Protein AF-A0A5E8HH65-F1 (afdb_monomer)

Foldseek 3Di:
DPPPVVVVVVVVVVVVVVVVVVVVVCVVVPPPPCVVVVVVVVVVVVVVPPPPAFEEEEEFEEADQDFQADWAQDRRVCRLPCLCVLDDGGYIYQTAGNQAQQLDDDPRHNLPSVVVNQVVAFADSYHYEYEYAERSLLNLLSNQQPVPAACVVVRGRYAAYEYQQYLLQAWLVLVCCCDPNNDVDGGNSSVCRRNVNSLPVGQSLRRSPHAYAAAFAQQADPPLVVRAAAGHLPTHAQCRSLQWNDGHHDQFRQQWDDDPNDIIGHHHRGHHHPVDDRRGHNHHSSRSSSVSVD

Structure (mmCIF, N/CA/C/O backbone):
data_AF-A0A5E8HH65-F1
#
_entry.id   AF-A0A5E8HH65-F1
#
loop_
_atom_site.group_PDB
_atom_site.id
_atom_site.type_symbol
_atom_site.label_atom_id
_atom_site.label_alt_id
_atom_site.label_comp_id
_atom_site.label_asym_id
_atom_site.label_entity_id
_atom_site.label_seq_id
_atom_site.pdbx_PDB_ins_code
_atom_site.Cartn_x
_atom_site.Cartn_y
_atom_site.Cartn_z
_atom_site.occupancy
_atom_site.B_iso_or_equiv
_atom_site.auth_seq_id
_atom_site.auth_comp_id
_atom_site.auth_asym_id
_atom_site.auth_atom_id
_atom_site.pdbx_PDB_model_num
ATOM 1 N N . MET A 1 1 ? -22.966 -19.893 8.112 1.00 40.50 1 MET A N 1
ATOM 2 C CA . MET A 1 1 ? -22.641 -19.515 9.507 1.00 40.50 1 MET A CA 1
ATOM 3 C C . MET A 1 1 ? -23.945 -19.298 10.272 1.00 40.50 1 MET A C 1
ATOM 5 O O . MET A 1 1 ? -24.418 -18.178 10.345 1.00 40.50 1 MET A O 1
ATOM 9 N N . ALA A 1 2 ? -24.567 -20.372 10.767 1.00 33.78 2 ALA A N 1
ATOM 10 C CA . ALA A 1 2 ? -25.865 -20.320 11.463 1.00 33.78 2 ALA A CA 1
ATOM 11 C C . ALA A 1 2 ? -25.765 -20.667 12.966 1.00 33.78 2 ALA A C 1
ATOM 13 O O . ALA A 1 2 ? -26.765 -20.657 13.668 1.00 33.78 2 ALA A O 1
ATOM 14 N N . GLY A 1 3 ? -24.558 -20.949 13.476 1.00 29.50 3 GLY A N 1
ATOM 15 C CA . GLY A 1 3 ? -24.348 -21.407 14.857 1.00 29.50 3 GLY A CA 1
ATOM 16 C C . GLY A 1 3 ? -24.092 -20.309 15.895 1.00 29.50 3 GLY A C 1
ATOM 17 O O . GLY A 1 3 ? -24.146 -20.591 17.085 1.00 29.50 3 GLY A O 1
ATOM 18 N N . LEU A 1 4 ? -23.827 -19.062 15.482 1.00 32.75 4 LEU A N 1
ATOM 19 C CA . LEU A 1 4 ? -23.479 -17.980 16.419 1.00 32.75 4 LEU A CA 1
ATOM 20 C C . LEU A 1 4 ? -24.694 -17.168 16.903 1.00 32.75 4 LEU A C 1
ATOM 22 O O . LEU A 1 4 ? -24.621 -16.526 17.944 1.00 32.75 4 LEU A O 1
ATOM 26 N N . PHE A 1 5 ? -25.819 -17.233 16.183 1.00 31.94 5 PHE A N 1
ATOM 27 C CA . PHE A 1 5 ? -27.060 -16.560 16.585 1.00 31.94 5 PHE A CA 1
ATOM 28 C C . PHE A 1 5 ? -27.787 -17.292 17.719 1.00 31.94 5 PHE A C 1
ATOM 30 O O . PHE A 1 5 ? -28.428 -16.646 18.536 1.00 31.94 5 PHE A O 1
ATOM 37 N N . PHE A 1 6 ? -27.639 -18.617 17.819 1.00 30.02 6 PHE A N 1
ATOM 38 C CA . PHE A 1 6 ? -28.335 -19.415 18.834 1.00 30.02 6 PHE A CA 1
ATOM 39 C C . PHE A 1 6 ? -27.714 -19.287 20.235 1.00 30.02 6 PHE A C 1
ATOM 41 O O . PHE A 1 6 ? -28.426 -19.322 21.231 1.00 30.02 6 PHE A O 1
ATOM 48 N N . CYS A 1 7 ? -26.397 -19.075 20.327 1.00 33.41 7 CYS A N 1
ATOM 49 C CA . CYS A 1 7 ? -25.708 -18.972 21.618 1.00 33.41 7 CYS A CA 1
ATOM 50 C C . CYS A 1 7 ? -26.038 -17.657 22.353 1.00 33.41 7 CYS A C 1
ATOM 52 O O . CYS A 1 7 ? -26.173 -17.645 23.573 1.00 33.41 7 CYS A O 1
ATOM 54 N N . LEU A 1 8 ? -26.252 -16.557 21.615 1.00 32.78 8 LEU A N 1
ATOM 55 C CA . LEU A 1 8 ? -26.585 -15.259 22.214 1.00 32.78 8 LEU A CA 1
ATOM 56 C C . LEU A 1 8 ? -28.017 -15.223 22.776 1.00 32.78 8 LEU A C 1
ATOM 58 O O . LEU A 1 8 ? -28.262 -14.576 23.789 1.00 32.78 8 LEU A O 1
ATOM 62 N N . THR A 1 9 ? -28.956 -15.945 22.154 1.00 37.41 9 THR A N 1
ATOM 63 C CA . THR A 1 9 ? -30.347 -16.018 22.629 1.00 37.41 9 THR A CA 1
ATOM 64 C C . THR A 1 9 ? -30.485 -16.907 23.867 1.00 37.41 9 THR A C 1
ATOM 66 O O . THR A 1 9 ? -31.294 -16.598 24.736 1.00 37.41 9 THR A O 1
ATOM 69 N N . ILE A 1 10 ? -29.669 -17.962 23.993 1.00 36.4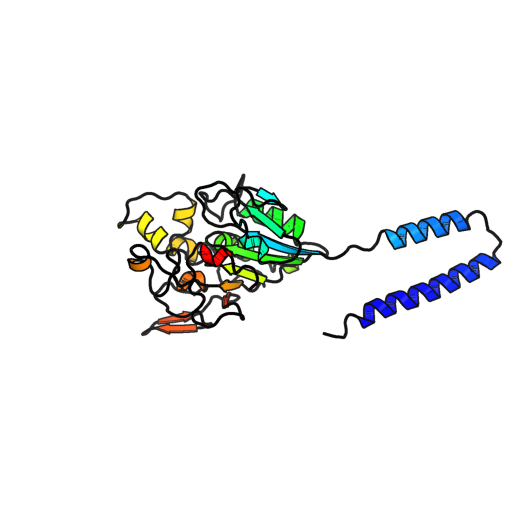4 10 ILE A N 1
ATOM 70 C CA . ILE A 1 10 ? -29.707 -18.878 25.148 1.00 36.44 10 ILE A CA 1
ATOM 71 C C . ILE A 1 10 ? -29.188 -18.193 26.423 1.00 36.44 10 ILE A C 1
ATOM 73 O O . ILE A 1 10 ? -29.842 -18.268 27.459 1.00 36.44 10 ILE A O 1
ATOM 77 N N . ILE A 1 11 ? -28.095 -17.422 26.341 1.00 39.88 11 ILE A N 1
ATOM 78 C CA . ILE A 1 11 ? -27.556 -16.671 27.498 1.00 39.88 11 ILE A CA 1
ATOM 79 C C . ILE A 1 11 ? -28.583 -15.662 28.042 1.00 39.88 11 ILE A C 1
ATOM 81 O O . ILE A 1 11 ? -28.642 -15.398 29.245 1.00 39.88 11 ILE A O 1
ATOM 85 N N . GLN A 1 12 ? -29.412 -15.106 27.158 1.00 40.00 12 GLN A N 1
ATOM 86 C CA . GLN A 1 12 ? -30.413 -14.106 27.512 1.00 40.00 12 GLN A CA 1
ATOM 87 C C . GLN A 1 12 ? -31.666 -14.710 28.166 1.00 40.00 12 GLN A C 1
ATOM 89 O O . GLN A 1 12 ? -32.339 -14.004 28.908 1.00 40.00 12 GLN A O 1
ATOM 94 N N . PHE A 1 13 ? -31.968 -15.994 27.942 1.00 38.31 13 PHE A N 1
ATOM 95 C CA . PHE A 1 13 ? -33.096 -16.677 28.589 1.00 38.31 13 PHE A CA 1
ATOM 96 C C . PHE A 1 13 ? -32.735 -17.200 29.988 1.00 38.31 13 PHE A C 1
ATOM 98 O O . PHE A 1 13 ? -33.463 -16.916 30.938 1.00 38.31 13 PHE A O 1
ATOM 105 N N . ASP A 1 14 ? -31.571 -17.836 30.159 1.00 46.81 14 ASP A N 1
ATOM 106 C CA . ASP A 1 14 ? -31.163 -18.397 31.464 1.00 46.81 14 ASP A CA 1
ATOM 107 C C . ASP A 1 14 ? -30.955 -17.314 32.541 1.00 46.81 14 ASP A C 1
ATOM 109 O O . ASP A 1 14 ? -31.188 -17.527 33.732 1.00 46.81 14 ASP A O 1
ATOM 113 N N . THR A 1 15 ? -30.554 -16.109 32.131 1.00 48.81 15 THR A N 1
ATOM 114 C CA . THR A 1 15 ? -30.387 -14.964 33.039 1.00 48.81 15 THR A CA 1
ATOM 115 C C . THR A 1 15 ? -31.713 -14.329 33.462 1.00 48.81 15 THR A C 1
ATOM 117 O O . THR A 1 15 ? -31.791 -13.777 34.562 1.00 48.81 15 THR A O 1
ATOM 120 N N . ILE A 1 16 ? -32.76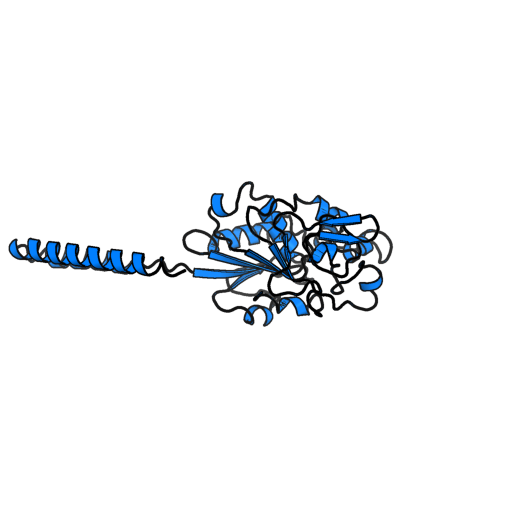2 -14.425 32.637 1.00 50.97 16 ILE A N 1
ATOM 121 C CA . ILE A 1 16 ? -34.107 -13.936 32.973 1.00 50.97 16 ILE A CA 1
ATOM 122 C C . ILE A 1 16 ? -34.751 -14.847 34.017 1.00 50.97 16 ILE A C 1
ATOM 124 O O . ILE A 1 16 ? -35.304 -14.338 34.993 1.00 50.97 16 ILE A O 1
ATOM 128 N N . ASP A 1 17 ? -34.625 -16.166 33.873 1.00 50.53 17 ASP A N 1
ATOM 129 C CA . ASP A 1 17 ? -35.229 -17.114 34.816 1.00 50.53 17 ASP A CA 1
ATOM 130 C C . ASP A 1 17 ? -34.566 -17.050 36.202 1.00 50.53 17 ASP A C 1
ATOM 132 O O . ASP A 1 17 ? -35.266 -16.948 37.216 1.00 50.53 17 ASP A O 1
ATOM 136 N N . LEU A 1 18 ? -33.231 -16.945 36.266 1.00 52.59 18 LEU A N 1
ATOM 137 C CA . LEU A 1 18 ? -32.509 -16.691 37.524 1.00 52.59 18 LEU A CA 1
ATOM 138 C C . LEU A 1 18 ? -32.909 -15.356 38.180 1.00 52.59 18 LEU A C 1
ATOM 140 O O . LEU A 1 18 ? -32.957 -15.246 39.409 1.00 52.59 18 LEU A O 1
ATOM 144 N N . PHE A 1 19 ? -33.212 -14.332 37.378 1.00 51.59 19 PHE A N 1
ATOM 145 C CA . PHE A 1 19 ? -33.646 -13.025 37.872 1.00 51.59 19 PHE A CA 1
ATOM 146 C C . PHE A 1 19 ? -35.083 -13.062 38.411 1.00 51.59 19 PHE A C 1
ATOM 148 O O . PHE A 1 19 ? -35.355 -12.493 39.472 1.00 51.59 19 PHE A O 1
ATOM 155 N N . VAL A 1 20 ? -35.995 -13.768 37.735 1.00 55.69 20 VAL A N 1
ATOM 156 C CA . VAL A 1 20 ? -37.374 -13.979 38.203 1.00 55.69 20 VAL A CA 1
ATOM 157 C C . VAL A 1 20 ? -37.377 -14.741 39.528 1.00 55.69 20 VAL A C 1
ATOM 159 O O . VAL A 1 20 ? -38.102 -14.351 40.449 1.00 55.69 20 VAL A O 1
ATOM 162 N N . GLU A 1 21 ? -36.527 -15.760 39.667 1.00 55.84 21 GLU A N 1
ATOM 163 C CA . GLU A 1 21 ? -36.404 -16.556 40.890 1.00 55.84 21 GLU A CA 1
ATOM 164 C C . GLU A 1 21 ? -35.812 -15.744 42.059 1.00 55.84 21 GLU A C 1
ATOM 166 O O . GLU A 1 21 ? -36.336 -15.782 43.178 1.00 55.84 21 GLU A O 1
ATOM 171 N N . PHE A 1 22 ? -34.796 -14.911 41.801 1.00 55.09 22 PHE A N 1
ATOM 172 C CA . PHE A 1 22 ? -34.215 -13.998 42.795 1.00 55.09 22 PHE A CA 1
ATOM 173 C C . PHE A 1 22 ? -35.220 -12.934 43.274 1.00 55.09 22 PHE A C 1
ATOM 175 O O . PHE A 1 22 ? -35.379 -12.714 44.480 1.00 55.09 22 PHE A O 1
ATOM 182 N N . VAL A 1 23 ? -35.967 -12.322 42.346 1.00 54.84 23 VAL A N 1
ATOM 183 C CA . VAL A 1 23 ? -37.019 -11.339 42.663 1.00 54.84 23 VAL A CA 1
ATOM 184 C C . VAL A 1 23 ? -38.160 -11.987 43.452 1.00 54.84 23 VAL A C 1
ATOM 186 O O . VAL A 1 23 ? -38.677 -11.373 44.389 1.00 54.84 23 VAL A O 1
ATOM 189 N N . HIS A 1 24 ? -38.542 -13.230 43.136 1.00 55.22 24 HIS A N 1
ATOM 190 C CA . HIS A 1 24 ? -39.560 -13.961 43.898 1.00 55.22 24 HIS A CA 1
ATOM 191 C C . HIS A 1 24 ? -39.103 -14.307 45.320 1.00 55.22 24 HIS A C 1
ATOM 193 O O . HIS A 1 24 ? -39.897 -14.204 46.262 1.00 55.22 24 HIS A O 1
ATOM 199 N N . LYS A 1 25 ? -37.832 -14.683 45.492 1.00 53.72 25 LYS A N 1
ATOM 200 C CA . LYS A 1 25 ? -37.257 -15.071 46.787 1.00 53.72 25 LYS A CA 1
ATOM 201 C C . LYS A 1 25 ? -37.187 -13.900 47.771 1.00 53.72 25 LYS A C 1
ATOM 203 O O . LYS A 1 25 ? -37.577 -14.052 48.926 1.00 53.72 25 LYS A O 1
ATOM 208 N N . GLU A 1 26 ? -36.795 -12.714 47.313 1.00 48.81 26 GLU A N 1
ATOM 209 C CA . GLU A 1 26 ? -36.692 -11.518 48.166 1.00 48.81 26 GLU A CA 1
ATOM 210 C C . GLU A 1 26 ? -38.049 -10.838 48.432 1.00 48.81 26 GLU A C 1
ATOM 212 O O . GLU A 1 26 ? -38.230 -10.180 49.461 1.00 48.81 26 GLU A O 1
ATOM 217 N N . ARG A 1 27 ? -39.065 -11.046 47.576 1.00 49.78 27 ARG A N 1
ATOM 218 C CA . ARG A 1 27 ? -40.433 -10.540 47.817 1.00 49.78 27 ARG A CA 1
ATOM 219 C C . ARG A 1 27 ? -41.070 -11.134 49.080 1.00 49.78 27 ARG A C 1
ATOM 221 O O . ARG A 1 27 ? -41.896 -10.474 49.705 1.00 49.78 27 ARG A O 1
ATOM 228 N N . LYS A 1 28 ? -40.654 -12.339 49.489 1.00 53.00 28 LYS A N 1
ATOM 229 C CA . LYS A 1 28 ? -41.103 -12.996 50.732 1.00 53.00 28 LYS A CA 1
ATOM 230 C C . LYS A 1 28 ? -40.431 -12.454 52.009 1.00 53.00 28 LYS A C 1
ATOM 232 O O . LYS A 1 28 ? -40.904 -12.753 53.097 1.00 53.00 28 LYS A O 1
ATOM 237 N N . SER A 1 29 ? -39.371 -11.646 51.897 1.00 52.84 29 SER A N 1
ATOM 238 C CA . SER A 1 29 ? -38.507 -11.201 53.013 1.00 52.84 29 SER A CA 1
ATOM 239 C C . SER A 1 29 ? -38.942 -9.872 53.676 1.00 52.84 29 SER A C 1
ATOM 241 O O . SER A 1 29 ? -38.392 -9.462 54.695 1.00 52.84 29 SER A O 1
ATOM 243 N N . GLY A 1 30 ? -39.939 -9.158 53.133 1.00 52.16 30 GLY A N 1
ATOM 244 C CA . GLY A 1 30 ? -40.517 -7.956 53.769 1.00 52.16 30 GLY A CA 1
ATOM 245 C C . GLY A 1 30 ? -39.626 -6.696 53.802 1.00 52.16 30 GLY A C 1
ATOM 246 O O . GLY A 1 30 ? -40.052 -5.650 54.291 1.00 52.16 30 GLY A O 1
ATOM 247 N N . LYS A 1 31 ? -38.411 -6.725 53.236 1.00 51.25 31 LYS A N 1
ATOM 248 C CA . LYS A 1 31 ? -37.460 -5.590 53.200 1.00 51.25 31 LYS A CA 1
ATOM 249 C C . LYS A 1 31 ? -37.720 -4.622 52.030 1.00 51.25 31 LYS A C 1
ATOM 251 O O . LYS A 1 31 ? -36.877 -4.402 51.164 1.00 51.25 31 LYS A O 1
ATOM 256 N N . GLY A 1 32 ? -38.903 -4.007 52.000 1.00 49.62 32 GLY A N 1
ATOM 257 C CA . GLY A 1 32 ? -39.386 -3.203 50.862 1.00 49.62 32 GLY A CA 1
ATOM 258 C C . GLY A 1 32 ? -38.640 -1.888 50.560 1.00 49.62 32 GLY A C 1
ATOM 259 O O . GLY A 1 32 ? -38.720 -1.402 49.433 1.00 49.62 32 GLY A O 1
ATOM 260 N N . LYS A 1 33 ? -37.895 -1.304 51.512 1.00 50.59 33 LYS A N 1
ATOM 261 C CA . LYS A 1 33 ? -37.200 -0.011 51.305 1.00 50.59 33 LYS A CA 1
ATOM 262 C C . LYS A 1 33 ? -35.854 -0.128 50.576 1.00 50.59 33 LYS A C 1
ATOM 264 O O . LYS A 1 33 ? -35.520 0.772 49.813 1.00 50.59 33 LYS A O 1
ATOM 269 N N . ASN A 1 34 ? -35.134 -1.244 50.723 1.00 52.00 34 ASN A N 1
ATOM 270 C CA . ASN A 1 34 ? -33.827 -1.444 50.073 1.00 52.00 34 ASN A CA 1
ATOM 271 C C . ASN A 1 34 ? -33.959 -2.036 48.656 1.00 52.00 34 ASN A C 1
ATOM 273 O O . ASN A 1 34 ? -33.102 -1.808 47.809 1.00 52.00 34 ASN A O 1
ATOM 277 N N . MET A 1 35 ? -35.083 -2.704 48.370 1.00 53.09 35 MET A N 1
ATOM 278 C CA . MET A 1 35 ? -35.403 -3.342 47.086 1.00 53.09 35 MET A CA 1
ATOM 279 C C . MET A 1 35 ? -35.399 -2.360 45.902 1.00 53.09 35 MET A C 1
ATOM 281 O O . MET A 1 35 ? -34.890 -2.675 44.830 1.00 53.09 35 MET A O 1
ATOM 285 N N . ARG A 1 36 ? -35.936 -1.144 46.089 1.00 53.34 36 ARG A N 1
ATOM 286 C CA . ARG A 1 36 ? -35.972 -0.125 45.024 1.00 53.34 36 ARG A CA 1
ATOM 287 C C . ARG A 1 36 ? -34.570 0.351 44.645 1.00 53.34 36 ARG A C 1
ATOM 289 O O . ARG A 1 36 ? -34.306 0.545 43.465 1.00 53.34 36 ARG A O 1
ATOM 296 N N . SER A 1 37 ? -33.668 0.483 45.618 1.00 54.00 37 SER A N 1
ATOM 297 C CA . SER A 1 37 ? -32.282 0.881 45.358 1.00 54.00 37 SER A CA 1
ATOM 298 C C . SER A 1 37 ? -31.525 -0.225 44.623 1.00 54.00 37 SER A C 1
ATOM 300 O O . SER A 1 37 ? -30.893 0.048 43.610 1.00 54.00 37 SER A O 1
ATOM 302 N N . THR A 1 38 ? -31.649 -1.479 45.067 1.00 55.88 38 THR A N 1
ATOM 303 C CA . THR A 1 38 ? -30.931 -2.615 44.468 1.00 55.88 38 THR A CA 1
ATOM 304 C C . THR A 1 38 ? -31.410 -2.930 43.047 1.00 55.88 38 THR A C 1
ATOM 306 O O . THR A 1 38 ? -30.582 -3.143 42.166 1.00 55.88 38 THR A O 1
ATOM 309 N N . ILE A 1 39 ? -32.722 -2.886 42.784 1.00 60.44 39 ILE A N 1
ATOM 310 C CA . ILE A 1 39 ? -33.271 -3.107 41.433 1.00 60.44 39 ILE A CA 1
ATOM 311 C C . ILE A 1 39 ? -32.835 -1.992 40.472 1.00 60.44 39 ILE A C 1
ATOM 313 O O . ILE A 1 39 ? -32.471 -2.280 39.336 1.00 60.44 39 ILE A O 1
ATOM 317 N N . THR A 1 40 ? -32.804 -0.735 40.925 1.00 57.91 40 THR A N 1
ATOM 318 C CA . THR A 1 40 ? -32.372 0.395 40.083 1.00 57.91 40 THR A CA 1
ATOM 319 C C . THR A 1 40 ? -30.881 0.305 39.743 1.00 57.91 40 THR A C 1
ATOM 321 O O . THR A 1 40 ? -30.497 0.565 38.605 1.00 57.91 40 THR A O 1
ATOM 324 N N . THR A 1 41 ? -30.036 -0.135 40.683 1.00 58.25 41 THR A N 1
ATOM 325 C CA . THR A 1 41 ? -28.601 -0.352 40.438 1.00 58.25 41 THR A CA 1
ATOM 326 C C . THR A 1 41 ? -28.351 -1.513 39.471 1.00 58.25 41 THR A C 1
ATOM 328 O O . THR A 1 41 ? -27.560 -1.364 38.545 1.00 58.25 41 THR A O 1
ATOM 331 N N . VAL A 1 42 ? -29.048 -2.644 39.618 1.00 60.12 42 VAL A N 1
ATOM 332 C CA . VAL A 1 42 ? -28.891 -3.803 38.715 1.00 60.12 42 VAL A CA 1
ATOM 333 C C . VAL A 1 42 ? -29.392 -3.489 37.300 1.00 60.12 42 VAL A C 1
ATOM 335 O O . VAL A 1 42 ? -28.728 -3.840 36.328 1.00 60.12 42 VAL A O 1
ATOM 338 N N . LEU A 1 43 ? -30.501 -2.755 37.161 1.00 56.38 43 LEU A N 1
ATOM 339 C CA . LEU A 1 43 ? -31.006 -2.328 35.852 1.00 56.38 43 LEU A CA 1
ATOM 340 C C . LEU A 1 43 ? -30.064 -1.313 35.174 1.00 56.38 43 LEU A C 1
ATOM 342 O O . LEU A 1 43 ? -29.861 -1.384 33.965 1.00 56.38 43 LEU A O 1
ATOM 346 N N . ALA A 1 44 ? -29.422 -0.428 35.947 1.00 56.22 44 ALA A N 1
ATOM 347 C CA . ALA A 1 44 ? -28.391 0.483 35.444 1.00 56.22 44 ALA A CA 1
ATOM 348 C C . ALA A 1 44 ? -27.124 -0.257 34.964 1.00 56.22 44 ALA A C 1
ATOM 350 O O . ALA A 1 44 ? -26.535 0.145 33.963 1.00 56.22 44 ALA A O 1
ATOM 351 N N . PHE A 1 45 ? -26.740 -1.367 35.608 1.00 55.53 45 PHE A N 1
ATOM 352 C CA . PHE A 1 45 ? -25.642 -2.225 35.137 1.00 55.53 45 PHE A CA 1
ATOM 353 C C . PHE A 1 45 ? -26.011 -3.046 33.890 1.00 55.53 45 PHE A C 1
ATOM 355 O O . PHE A 1 45 ? -25.158 -3.245 33.028 1.00 55.53 45 PHE A O 1
ATOM 362 N N . LEU A 1 46 ? -27.272 -3.470 33.748 1.00 55.41 46 LEU A N 1
ATOM 363 C CA . LEU A 1 46 ? -27.759 -4.199 32.567 1.00 55.41 46 LEU A CA 1
ATOM 364 C C . LEU A 1 46 ? -27.899 -3.300 31.321 1.00 55.41 46 LEU A C 1
ATOM 366 O O . LEU A 1 46 ? -27.722 -3.776 30.203 1.00 55.41 46 LEU A O 1
ATOM 370 N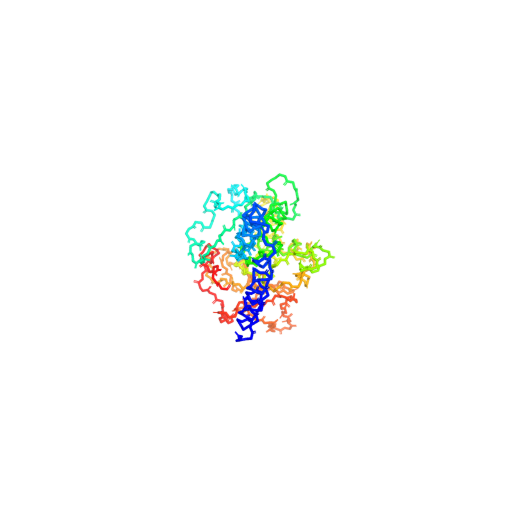 N . LEU A 1 47 ? -28.157 -2.000 31.500 1.00 53.44 47 LEU A N 1
ATOM 371 C CA . LEU A 1 47 ? -28.233 -1.010 30.411 1.00 53.44 47 LEU A CA 1
ATOM 372 C C . LEU A 1 47 ? -26.866 -0.420 30.012 1.00 53.44 47 LEU A C 1
ATOM 374 O O . LEU A 1 47 ? -26.738 0.137 28.925 1.00 53.44 47 LEU A O 1
ATOM 378 N N . ALA A 1 48 ? -25.837 -0.550 30.855 1.00 53.31 48 ALA A N 1
ATOM 379 C CA . ALA A 1 48 ? -24.495 -0.014 30.593 1.00 53.31 48 ALA A CA 1
ATOM 380 C C . ALA A 1 48 ? -23.612 -0.916 29.697 1.00 53.31 48 ALA A C 1
ATOM 382 O O . ALA A 1 48 ? -22.480 -0.549 29.386 1.00 53.31 48 ALA A O 1
ATOM 383 N N . GLY A 1 49 ? -24.095 -2.099 29.295 1.00 49.03 49 GLY A N 1
ATOM 384 C CA . GLY A 1 49 ? -23.249 -3.191 28.796 1.00 49.03 49 GLY A CA 1
ATOM 385 C C . GLY A 1 49 ? -23.253 -3.480 27.294 1.00 49.03 49 GLY A C 1
ATOM 386 O O . GLY A 1 49 ? -22.534 -4.382 26.870 1.00 49.03 49 GLY A O 1
ATOM 387 N N . SER A 1 50 ? -24.008 -2.768 26.454 1.00 50.00 50 SER A N 1
ATOM 388 C CA . SER A 1 50 ? -23.943 -2.998 25.003 1.00 50.00 50 SER A CA 1
ATOM 389 C C . SER A 1 50 ? -22.766 -2.241 24.378 1.00 50.00 50 SER A C 1
ATOM 391 O O . SER A 1 50 ? -22.948 -1.242 23.681 1.00 50.00 50 SER A O 1
ATOM 393 N N . LEU A 1 51 ? -21.540 -2.724 24.614 1.00 54.47 51 LEU A N 1
ATOM 394 C CA . LEU A 1 51 ? -20.387 -2.429 23.756 1.00 54.47 51 LEU A CA 1
ATOM 395 C C . LEU A 1 51 ? -20.680 -3.015 22.368 1.00 54.47 51 LEU A C 1
ATOM 397 O O . LEU A 1 51 ? -20.401 -4.180 22.093 1.00 54.47 51 LEU A O 1
ATOM 401 N N . SER A 1 52 ? -21.296 -2.218 21.495 1.00 70.75 52 SER A N 1
ATOM 402 C CA . SER A 1 52 ? -21.507 -2.613 20.105 1.00 70.75 52 SER A CA 1
ATOM 403 C C . SER A 1 52 ? -20.160 -2.626 19.392 1.00 70.75 52 SER A C 1
ATOM 405 O O . SER A 1 52 ? -19.554 -1.577 19.187 1.00 70.75 52 SER A O 1
ATOM 407 N N . ALA A 1 53 ? -19.708 -3.806 18.976 1.00 83.44 53 ALA A N 1
ATOM 408 C CA . ALA A 1 53 ? -18.565 -3.942 18.085 1.00 83.44 53 ALA A CA 1
ATOM 409 C C . ALA A 1 53 ? -18.817 -3.153 16.788 1.00 83.44 53 ALA A C 1
ATOM 411 O O . ALA A 1 53 ? -19.813 -3.387 16.098 1.00 83.44 53 ALA A O 1
ATOM 412 N N . GLN A 1 54 ? -17.931 -2.216 16.446 1.00 89.69 54 GLN A N 1
ATOM 413 C CA . GLN A 1 54 ? -17.997 -1.489 15.179 1.00 89.69 54 GLN A CA 1
ATOM 414 C C . GLN A 1 54 ? -16.987 -2.063 14.181 1.00 89.69 54 GLN A C 1
ATOM 416 O O . GLN A 1 54 ? -15.876 -2.448 14.542 1.00 89.69 54 GLN A O 1
ATOM 421 N N . THR A 1 55 ? -17.376 -2.128 12.906 1.00 93.69 55 THR A N 1
ATOM 422 C CA . THR A 1 55 ? -16.455 -2.436 11.804 1.00 93.69 55 THR A CA 1
ATOM 423 C C . THR A 1 55 ? -16.137 -1.151 11.052 1.00 93.69 55 THR A C 1
ATOM 425 O O . THR A 1 55 ? -17.035 -0.549 10.460 1.00 93.69 55 THR A O 1
ATOM 428 N N . TYR A 1 56 ? -14.873 -0.735 11.064 1.00 96.25 56 TYR A N 1
ATOM 429 C CA . TYR A 1 56 ? -14.407 0.447 10.344 1.00 96.25 56 TYR A CA 1
ATOM 430 C C . TYR A 1 56 ? -13.774 0.082 9.004 1.00 96.25 56 TYR A C 1
ATOM 432 O O . TYR A 1 56 ? -13.092 -0.935 8.863 1.00 96.25 56 TYR A O 1
ATOM 440 N N . THR A 1 57 ? -13.948 0.968 8.026 1.00 97.56 57 THR A N 1
ATOM 441 C CA . THR A 1 57 ? -13.087 1.015 6.841 1.00 97.56 57 THR A CA 1
ATOM 442 C C . THR A 1 57 ? -12.025 2.079 7.066 1.00 97.56 57 THR A C 1
ATOM 444 O O . THR A 1 57 ? -12.355 3.259 7.177 1.00 97.56 57 THR A O 1
ATOM 447 N N . VAL A 1 58 ? -10.765 1.669 7.150 1.00 98.31 58 VAL A N 1
ATOM 448 C CA . VAL A 1 58 ? -9.628 2.572 7.337 1.00 98.31 58 VAL A CA 1
ATOM 449 C C . VAL A 1 58 ? -9.008 2.876 5.981 1.00 98.31 58 VAL A C 1
ATOM 451 O O . VAL A 1 58 ? -8.449 1.989 5.347 1.00 98.31 58 VAL A O 1
ATOM 454 N N . PHE A 1 59 ? -9.094 4.123 5.545 1.00 98.56 59 PHE A N 1
ATOM 455 C CA . PHE A 1 59 ? -8.541 4.624 4.298 1.00 98.56 59 PHE A CA 1
ATOM 456 C C . PHE A 1 59 ? -7.170 5.255 4.535 1.00 98.56 59 PHE A C 1
ATOM 458 O O . PHE A 1 59 ? -7.065 6.258 5.241 1.00 98.56 59 PHE A O 1
ATOM 465 N N . ILE A 1 60 ? -6.123 4.697 3.931 1.00 98.62 60 ILE A N 1
ATOM 466 C CA . ILE A 1 60 ? -4.741 5.182 4.061 1.00 98.62 60 ILE A CA 1
ATOM 467 C C . ILE A 1 60 ? -4.308 5.807 2.740 1.00 98.62 60 ILE A C 1
ATOM 469 O O . ILE A 1 60 ? -4.147 5.106 1.736 1.00 98.62 60 ILE A O 1
ATOM 473 N N . HIS A 1 61 ? -4.142 7.128 2.729 1.00 96.75 61 HIS A N 1
ATOM 474 C CA . HIS A 1 61 ? -3.746 7.831 1.511 1.00 96.75 61 HIS A CA 1
ATOM 475 C C . HIS A 1 61 ? -2.303 7.494 1.095 1.00 96.75 61 HIS A C 1
ATOM 477 O O . HIS A 1 61 ? -1.502 7.051 1.914 1.00 96.75 61 HIS A O 1
ATOM 483 N N . GLY A 1 62 ? -1.973 7.720 -0.176 1.00 95.81 62 GLY A N 1
ATOM 484 C CA . GLY A 1 62 ? -0.619 7.577 -0.713 1.00 95.81 62 GLY A CA 1
ATOM 485 C C . GLY A 1 62 ? 0.011 8.898 -1.142 1.00 95.81 62 GLY A C 1
ATOM 486 O O . GLY A 1 62 ? -0.368 9.969 -0.666 1.00 95.81 62 GLY A O 1
ATOM 487 N N . LYS A 1 63 ? 0.971 8.822 -2.074 1.00 94.25 63 LYS A N 1
ATOM 488 C CA . LYS A 1 63 ? 1.703 9.989 -2.585 1.00 94.25 63 LYS A CA 1
ATOM 489 C C . LYS A 1 63 ? 0.739 11.092 -3.038 1.00 94.25 63 LYS A C 1
ATOM 491 O O . LYS A 1 63 ? -0.285 10.824 -3.670 1.00 94.25 63 LYS A O 1
ATOM 496 N N . SER A 1 64 ? 1.080 12.325 -2.675 1.00 91.56 64 SER A N 1
ATOM 497 C CA . SER A 1 64 ? 0.363 13.547 -3.031 1.00 91.56 64 SER A CA 1
ATOM 498 C C . SER A 1 64 ? 1.290 14.740 -2.842 1.00 91.56 64 SER A C 1
ATOM 500 O O . SER A 1 64 ? 2.106 14.742 -1.922 1.00 91.56 64 SER A O 1
ATOM 502 N N . ASP A 1 65 ? 1.118 15.771 -3.662 1.00 86.75 65 ASP A N 1
ATOM 503 C CA . ASP A 1 65 ? 1.839 17.039 -3.508 1.00 86.75 65 ASP A CA 1
ATOM 504 C C . ASP A 1 65 ? 1.197 17.944 -2.442 1.00 86.75 65 ASP A C 1
ATOM 506 O O . ASP A 1 65 ? 1.733 18.992 -2.088 1.00 86.75 65 ASP A O 1
ATOM 510 N N . LYS A 1 66 ? 0.039 17.538 -1.906 1.00 87.06 66 LYS A N 1
ATOM 511 C CA . LYS A 1 66 ? -0.616 18.184 -0.76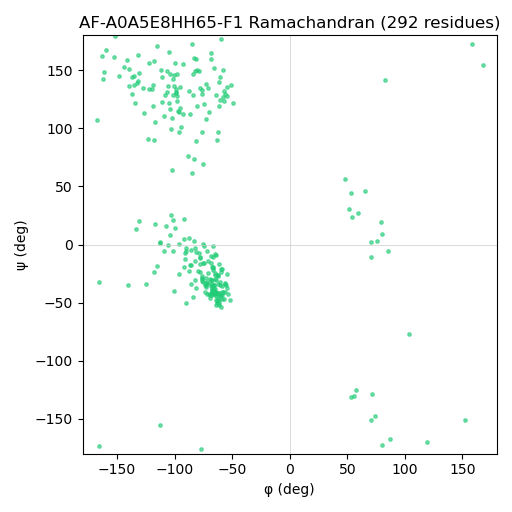7 1.00 87.06 66 LYS A CA 1
ATOM 512 C C . LYS A 1 66 ? -0.347 17.393 0.507 1.00 87.06 66 LYS A C 1
ATOM 514 O O . LYS A 1 66 ? -0.325 16.163 0.513 1.00 87.06 66 LYS A O 1
ATOM 519 N N . ASN A 1 67 ? -0.221 18.109 1.617 1.00 88.38 67 ASN A N 1
ATOM 520 C CA . ASN A 1 67 ? -0.179 17.488 2.930 1.00 88.38 67 ASN A CA 1
ATOM 521 C C . ASN A 1 67 ? -1.591 17.022 3.319 1.00 88.38 67 ASN A C 1
ATOM 523 O O . ASN A 1 67 ? -2.510 17.836 3.378 1.00 88.38 67 ASN A O 1
ATOM 527 N N . HIS A 1 68 ? -1.770 15.730 3.579 1.00 92.88 68 HIS A N 1
ATOM 528 C CA . HIS A 1 68 ? -3.048 15.157 4.004 1.00 92.88 68 HIS A CA 1
ATOM 529 C C . HIS A 1 68 ? -3.038 14.760 5.482 1.00 92.88 68 HIS A C 1
ATOM 531 O O . HIS A 1 68 ? -3.899 14.007 5.908 1.00 92.88 68 HIS A O 1
ATOM 537 N N . ASN A 1 69 ? -2.079 15.239 6.276 1.00 96.44 69 ASN A N 1
ATOM 538 C CA . ASN A 1 69 ? -1.900 14.851 7.670 1.00 96.44 69 ASN A CA 1
ATOM 539 C C . ASN A 1 69 ? -3.188 14.920 8.500 1.00 96.44 69 ASN A C 1
ATOM 541 O O . ASN A 1 69 ? -3.775 15.987 8.672 1.00 96.44 69 ASN A O 1
ATOM 545 N N . GLY A 1 70 ? -3.566 13.782 9.077 1.00 96.56 70 GLY A N 1
ATOM 546 C CA . GLY A 1 70 ? -4.710 13.674 9.969 1.00 96.56 70 GLY A CA 1
ATOM 547 C C . GLY A 1 70 ? -5.084 12.224 10.246 1.00 96.56 70 GLY A C 1
ATOM 548 O O . GLY A 1 70 ? -4.810 11.330 9.451 1.00 96.56 70 GLY A O 1
ATOM 549 N N . VAL A 1 71 ? -5.724 11.989 11.388 1.00 98.25 71 VAL A N 1
ATOM 550 C CA . VAL A 1 71 ? -6.288 10.687 11.758 1.00 98.25 71 VAL A CA 1
ATOM 551 C C . VAL A 1 71 ? -7.686 10.925 12.308 1.00 98.25 71 VAL A C 1
ATOM 553 O O . VAL A 1 71 ? -7.840 11.653 13.286 1.00 98.25 71 VAL A O 1
ATOM 556 N N . GLY A 1 72 ? -8.707 10.319 11.709 1.00 97.31 72 GLY A N 1
ATOM 557 C CA . GLY A 1 72 ? -10.083 10.461 12.193 1.00 97.31 72 GLY A CA 1
ATOM 558 C C . GLY A 1 72 ? -11.119 10.293 11.095 1.00 97.31 72 GLY A C 1
ATOM 559 O O . GLY A 1 72 ? -10.895 9.574 10.134 1.00 97.31 72 GLY A O 1
ATOM 560 N N . THR A 1 73 ? -12.269 10.944 11.227 1.00 96.25 73 THR A N 1
ATOM 561 C CA . THR A 1 73 ? -13.409 10.788 10.304 1.00 96.25 73 THR A CA 1
ATOM 562 C C . THR A 1 73 ? -13.398 11.759 9.121 1.00 96.25 73 THR A C 1
ATOM 564 O O . THR A 1 73 ? -14.262 11.666 8.252 1.00 96.25 73 THR A O 1
ATOM 567 N N . SER A 1 74 ? -12.430 12.677 9.066 1.00 96.12 74 SER A N 1
ATOM 568 C CA . SER A 1 74 ? -12.315 13.682 8.006 1.00 96.12 74 SER A CA 1
ATOM 569 C C . SER A 1 74 ? -11.249 13.298 6.980 1.00 96.12 74 SER A C 1
ATOM 571 O O . SER A 1 74 ? -10.107 13.021 7.345 1.00 96.12 74 SER A O 1
ATOM 573 N N . ASP A 1 75 ? -11.615 13.320 5.698 1.00 95.75 75 ASP A N 1
ATOM 574 C CA . ASP A 1 75 ? -10.688 13.171 4.574 1.00 95.75 75 ASP A CA 1
ATOM 575 C C . ASP A 1 75 ? -10.002 14.514 4.281 1.00 95.75 75 ASP A C 1
ATOM 577 O O . ASP A 1 75 ? -10.492 15.348 3.510 1.00 95.75 75 ASP A O 1
ATOM 581 N N . VAL A 1 76 ? -8.873 14.745 4.952 1.00 95.75 76 VAL A N 1
ATOM 582 C CA . VAL A 1 76 ? -8.101 15.989 4.851 1.00 95.75 76 VAL A CA 1
ATOM 583 C C . VAL A 1 76 ? -7.730 16.257 3.395 1.00 95.75 76 VAL A C 1
ATOM 585 O O . VAL A 1 76 ? -7.184 15.392 2.714 1.00 95.75 76 VAL A O 1
ATOM 588 N N . ASN A 1 77 ? -8.009 17.471 2.908 1.00 93.81 77 ASN A N 1
ATOM 589 C CA . ASN A 1 77 ? -7.760 17.887 1.521 1.00 93.81 77 ASN A CA 1
ATOM 590 C C . ASN A 1 77 ? -8.389 16.969 0.453 1.00 93.81 77 ASN A C 1
ATOM 592 O O . ASN A 1 77 ? -7.928 16.957 -0.690 1.00 93.81 77 ASN A O 1
ATOM 596 N N . SER A 1 78 ? -9.445 16.232 0.821 1.00 94.12 78 SER A N 1
ATOM 597 C CA . SER A 1 78 ? -10.253 15.406 -0.081 1.00 94.12 78 SER A CA 1
ATOM 598 C C . SER A 1 78 ? -9.424 14.424 -0.916 1.00 94.12 78 SER A C 1
ATOM 600 O O . SER A 1 78 ? -9.627 14.311 -2.127 1.00 94.12 78 SER A O 1
ATOM 602 N N . TYR A 1 79 ? -8.460 13.734 -0.294 1.00 95.31 79 TYR A N 1
ATOM 603 C CA . TYR A 1 79 ? -7.621 12.774 -1.014 1.00 95.31 79 TYR A CA 1
ATOM 604 C C . TYR A 1 79 ? -8.460 11.671 -1.659 1.00 95.31 79 TYR A C 1
ATOM 606 O O . TYR A 1 79 ? -8.264 11.309 -2.826 1.00 95.31 79 TYR A O 1
ATOM 614 N N . TRP A 1 80 ? -9.388 11.123 -0.881 1.00 95.88 80 TRP A N 1
ATOM 615 C CA . TRP A 1 80 ? -10.308 10.087 -1.316 1.00 95.88 80 TRP A CA 1
ATOM 616 C C . TRP A 1 80 ? -11.537 10.691 -1.986 1.00 95.88 80 TRP A C 1
ATOM 618 O O . TRP A 1 80 ? -12.056 10.108 -2.940 1.00 95.88 80 TRP A O 1
ATOM 628 N N . GLY A 1 81 ? -11.981 11.863 -1.535 1.00 93.00 81 GLY A N 1
ATOM 629 C CA . GLY A 1 81 ? -13.160 12.545 -2.048 1.00 93.00 81 GLY A CA 1
ATOM 630 C C . GLY A 1 81 ? -14.372 11.615 -2.033 1.00 93.00 81 GLY A C 1
ATOM 631 O O . GLY A 1 81 ? -14.636 10.909 -1.059 1.00 93.00 81 GLY A O 1
ATOM 632 N N . THR A 1 82 ? -15.094 11.554 -3.149 1.00 91.44 82 THR A N 1
ATOM 633 C CA . THR A 1 82 ? -16.253 10.663 -3.296 1.00 91.44 82 THR A CA 1
ATOM 634 C C . THR A 1 82 ? -15.882 9.183 -3.393 1.00 91.44 82 THR A C 1
ATOM 636 O O . THR A 1 82 ? -16.749 8.340 -3.175 1.00 91.44 82 THR A O 1
ATOM 639 N N . SER A 1 83 ? -14.613 8.834 -3.633 1.00 89.88 83 SER A N 1
ATOM 640 C CA . SER A 1 83 ? -14.170 7.435 -3.740 1.00 89.88 83 SER A CA 1
ATOM 641 C C . SER A 1 83 ? -14.459 6.649 -2.460 1.00 89.88 83 SER A C 1
ATOM 643 O O . SER A 1 83 ? -14.862 5.488 -2.513 1.00 89.88 83 SER A O 1
ATOM 645 N N . ALA A 1 84 ? -14.340 7.293 -1.295 1.00 90.62 84 ALA A N 1
ATOM 646 C CA . ALA A 1 84 ? -14.648 6.674 -0.007 1.00 90.62 84 ALA A CA 1
ATOM 647 C C . ALA A 1 84 ? -16.151 6.395 0.185 1.00 90.62 84 ALA A C 1
ATOM 649 O O . ALA A 1 84 ? -16.525 5.607 1.053 1.00 90.62 84 ALA A O 1
ATOM 650 N N . ASN A 1 85 ? -17.031 7.004 -0.618 1.00 88.19 85 ASN A N 1
ATOM 651 C CA . ASN A 1 85 ? -18.476 6.756 -0.572 1.00 88.19 85 ASN A CA 1
ATOM 652 C C . ASN A 1 85 ? -18.877 5.425 -1.197 1.00 88.19 85 ASN A C 1
ATOM 654 O O . ASN A 1 85 ? -19.972 4.947 -0.920 1.00 88.19 85 ASN A O 1
ATOM 658 N N . THR A 1 86 ? -17.987 4.805 -1.970 1.00 84.62 86 THR A N 1
ATOM 659 C CA . THR A 1 86 ? -18.213 3.460 -2.513 1.00 84.62 86 THR A CA 1
ATOM 660 C C . THR A 1 86 ? -18.347 2.421 -1.404 1.00 84.62 86 THR A C 1
ATOM 662 O O . THR A 1 86 ? -19.053 1.431 -1.565 1.00 84.62 86 THR A O 1
ATOM 665 N N . VAL A 1 87 ? -17.732 2.670 -0.245 1.00 86.69 87 VAL A N 1
ATOM 666 C CA . VAL A 1 87 ? -17.762 1.768 0.904 1.00 86.69 87 VAL A CA 1
ATOM 667 C C . VAL A 1 87 ? -18.812 2.242 1.909 1.00 86.69 87 VAL A C 1
ATOM 669 O O . VAL A 1 87 ? -18.866 3.416 2.278 1.00 86.69 87 VAL A O 1
ATOM 672 N N . SER A 1 88 ? -19.660 1.324 2.367 1.00 83.62 88 SER A N 1
ATOM 673 C CA . SER A 1 88 ? -20.664 1.591 3.398 1.00 83.62 88 SER A CA 1
ATOM 674 C C . SER A 1 88 ? -20.067 1.541 4.811 1.00 83.62 88 SER A C 1
ATOM 676 O O . SER A 1 88 ? -19.032 0.914 5.050 1.00 83.62 88 SER A O 1
ATOM 678 N N . GLY A 1 89 ? -20.764 2.161 5.766 1.00 85.25 89 GLY A N 1
ATOM 679 C CA . GLY A 1 89 ? -20.413 2.125 7.187 1.00 85.25 89 GLY A CA 1
ATOM 680 C C . GLY A 1 89 ? -19.422 3.207 7.619 1.00 85.25 89 GLY A C 1
ATOM 681 O O . GLY A 1 89 ? -19.176 4.174 6.897 1.00 85.25 89 GLY A O 1
ATOM 682 N N . SER A 1 90 ? -18.887 3.044 8.831 1.00 93.75 90 SER A N 1
ATOM 683 C CA . SER A 1 90 ? -17.981 4.003 9.470 1.00 93.75 90 SER A CA 1
ATOM 684 C C . SER A 1 90 ? -16.611 4.016 8.795 1.00 93.75 90 SER A C 1
ATOM 686 O O . SER A 1 90 ? -16.022 2.966 8.523 1.00 93.75 90 SER A O 1
ATOM 688 N N . LYS A 1 91 ? -16.094 5.219 8.539 1.00 96.19 91 LYS A N 1
ATOM 689 C CA . LYS A 1 91 ? -14.859 5.448 7.783 1.00 96.19 91 LYS A CA 1
ATOM 690 C C . LYS A 1 91 ? -13.878 6.217 8.638 1.00 96.19 91 LYS A C 1
ATOM 692 O O . LYS A 1 91 ? -14.250 7.211 9.258 1.00 96.19 91 LYS A O 1
ATOM 697 N N . ILE A 1 92 ? -12.642 5.753 8.631 1.00 97.88 92 ILE A N 1
ATOM 698 C CA . ILE A 1 92 ? -11.516 6.430 9.253 1.00 97.88 92 ILE A CA 1
ATOM 699 C C . ILE A 1 92 ? -10.511 6.727 8.156 1.00 97.88 92 ILE A C 1
ATOM 701 O O . ILE A 1 92 ? -10.203 5.859 7.350 1.00 97.88 92 ILE A O 1
ATOM 705 N N . PHE A 1 93 ? -9.994 7.939 8.134 1.00 98.44 93 PHE A N 1
ATOM 706 C CA . PHE A 1 93 ? -8.959 8.386 7.228 1.00 98.44 93 PHE A CA 1
ATOM 707 C C . PHE A 1 93 ? -7.662 8.518 8.009 1.00 98.44 93 PHE A C 1
ATOM 709 O O . PHE A 1 93 ? -7.624 9.100 9.096 1.00 98.44 93 PHE A O 1
ATOM 716 N N . ILE A 1 94 ? -6.610 7.941 7.447 1.00 98.69 94 ILE A N 1
ATOM 717 C CA . ILE A 1 94 ? -5.241 8.065 7.919 1.00 98.69 94 ILE A CA 1
ATOM 718 C C . ILE A 1 94 ? -4.468 8.757 6.807 1.00 98.69 94 ILE A C 1
ATOM 720 O O . ILE A 1 94 ? -4.176 8.195 5.748 1.00 98.69 94 ILE A O 1
ATOM 724 N N . GLY A 1 95 ? -4.202 10.020 7.078 1.00 97.94 95 GLY A N 1
ATOM 725 C CA . GLY A 1 95 ? -3.527 10.978 6.241 1.00 97.94 95 GLY A CA 1
ATOM 726 C C . GLY A 1 95 ? -2.165 11.357 6.820 1.00 97.94 95 GLY A C 1
ATOM 727 O O . GLY A 1 95 ? -2.002 11.350 8.033 1.00 97.94 95 GLY A O 1
ATOM 728 N N . TYR A 1 96 ? -1.183 11.705 6.003 1.00 97.56 96 TYR A N 1
ATOM 729 C CA . TYR A 1 96 ? 0.174 12.132 6.355 1.00 97.56 96 TYR A CA 1
ATOM 730 C C . TYR A 1 96 ? 0.721 13.076 5.265 1.00 97.56 96 TYR A C 1
ATOM 732 O O . TYR A 1 96 ? 0.032 13.416 4.296 1.00 97.56 96 TYR A O 1
ATOM 740 N N . ASP A 1 97 ? 1.944 13.573 5.432 1.00 95.88 97 ASP A N 1
ATOM 741 C CA . ASP A 1 97 ? 2.593 14.395 4.411 1.00 95.88 97 ASP A CA 1
ATOM 742 C C . ASP A 1 97 ? 3.035 13.530 3.215 1.00 95.88 97 ASP A C 1
ATOM 744 O O . ASP A 1 97 ? 4.001 12.765 3.301 1.00 95.88 97 ASP A O 1
ATOM 748 N N . GLY A 1 98 ? 2.334 13.675 2.084 1.00 92.94 98 GLY A N 1
ATOM 749 C CA . GLY A 1 98 ? 2.538 12.900 0.856 1.00 92.94 98 GLY A CA 1
ATOM 750 C C . GLY A 1 98 ? 3.874 13.137 0.140 1.00 92.94 98 GLY A C 1
ATOM 751 O O . GLY A 1 98 ? 4.134 12.474 -0.866 1.00 92.94 98 GLY A O 1
ATOM 752 N N . THR A 1 99 ? 4.723 14.030 0.654 1.00 93.00 99 THR A N 1
ATOM 753 C CA . THR A 1 99 ? 6.084 14.291 0.150 1.00 93.00 99 THR A CA 1
ATOM 754 C C . THR A 1 99 ? 7.179 13.619 0.987 1.00 93.00 99 THR A C 1
ATOM 756 O O . THR A 1 99 ? 8.364 13.643 0.635 1.00 93.00 99 THR A O 1
ATOM 759 N N . THR A 1 100 ? 6.800 12.997 2.105 1.00 95.12 100 THR A N 1
ATOM 760 C CA . THR A 1 100 ? 7.730 12.416 3.078 1.00 95.12 100 THR A CA 1
ATOM 761 C C . THR A 1 100 ? 7.874 10.907 2.918 1.00 95.12 100 THR A C 1
ATOM 763 O O . THR A 1 100 ? 6.987 10.244 2.393 1.00 95.12 100 THR A O 1
ATOM 766 N N . ASP A 1 101 ? 8.996 10.346 3.379 1.00 96.38 101 ASP A N 1
ATOM 767 C CA . ASP A 1 101 ? 9.214 8.896 3.346 1.00 96.38 101 ASP A CA 1
ATOM 768 C C . ASP A 1 101 ? 8.147 8.164 4.199 1.00 96.38 101 ASP A C 1
ATOM 770 O O . ASP A 1 101 ? 8.097 8.384 5.421 1.00 96.38 101 ASP A O 1
ATOM 774 N N . PRO A 1 102 ? 7.324 7.271 3.607 1.00 97.06 102 PRO A N 1
ATOM 775 C CA . PRO A 1 102 ? 6.238 6.573 4.300 1.00 97.06 102 PRO A CA 1
ATOM 776 C C . PRO A 1 102 ? 6.686 5.627 5.413 1.00 97.06 102 PRO A C 1
ATOM 778 O O . PRO A 1 102 ? 5.853 5.120 6.160 1.00 97.06 102 PRO A O 1
ATOM 781 N N . ARG A 1 103 ? 7.985 5.363 5.544 1.00 98.06 103 ARG A N 1
ATOM 782 C CA . ARG A 1 103 ? 8.550 4.479 6.574 1.00 98.06 103 ARG A CA 1
ATOM 783 C C . ARG A 1 103 ? 8.921 5.211 7.858 1.00 98.06 103 ARG A C 1
ATOM 785 O O . ARG A 1 103 ? 9.352 4.590 8.824 1.00 98.06 103 ARG A O 1
ATOM 792 N N . THR A 1 104 ? 8.807 6.534 7.871 1.00 98.06 104 THR A N 1
ATOM 793 C CA . THR A 1 104 ? 9.296 7.353 8.982 1.00 98.06 104 THR A CA 1
ATOM 794 C C . THR A 1 104 ? 8.223 7.618 10.036 1.00 98.06 104 THR A C 1
ATOM 796 O O . THR A 1 104 ? 7.022 7.600 9.757 1.00 98.06 104 THR A O 1
ATOM 799 N N . TYR A 1 105 ? 8.684 7.876 11.260 1.00 98.19 105 TYR A N 1
ATOM 800 C CA . TYR A 1 105 ? 7.892 8.345 12.397 1.00 98.19 105 TYR A CA 1
ATOM 801 C C . TYR A 1 105 ? 8.161 9.835 12.648 1.00 98.19 105 TYR A C 1
ATOM 803 O O . TYR A 1 105 ? 9.126 10.402 12.138 1.00 98.19 105 TYR A O 1
ATOM 811 N N . GLY A 1 106 ? 7.309 10.466 13.450 1.00 97.12 106 GLY A N 1
ATOM 812 C CA . GLY A 1 106 ? 7.352 11.894 13.766 1.00 97.12 106 GLY A CA 1
ATOM 813 C C . GLY A 1 106 ? 6.089 12.638 13.334 1.00 97.12 106 GLY A C 1
ATOM 814 O O . GLY A 1 106 ? 5.081 12.031 12.958 1.00 97.12 106 GLY A O 1
ATOM 815 N N . THR A 1 107 ? 6.145 13.966 13.394 1.00 95.88 107 THR A N 1
ATOM 816 C CA . THR A 1 107 ? 5.022 14.844 13.049 1.00 95.88 107 THR A CA 1
ATOM 817 C C . THR A 1 107 ? 4.651 14.711 11.575 1.00 95.88 107 THR A C 1
ATOM 819 O O . THR A 1 107 ? 5.508 14.833 10.697 1.00 95.88 107 THR A O 1
ATOM 822 N N . ALA A 1 108 ? 3.361 14.488 11.316 1.00 95.31 108 ALA A N 1
ATOM 823 C CA . ALA A 1 108 ? 2.805 14.319 9.977 1.00 95.31 108 ALA A CA 1
ATOM 824 C C . ALA A 1 108 ? 3.395 13.154 9.166 1.00 95.31 108 ALA A C 1
ATOM 826 O O . ALA A 1 108 ? 3.400 13.200 7.936 1.00 95.31 108 ALA A O 1
ATOM 827 N N . ARG A 1 109 ? 3.885 12.103 9.838 1.00 97.75 109 ARG A N 1
ATOM 828 C CA . ARG A 1 109 ? 4.474 10.925 9.184 1.00 97.75 109 ARG A CA 1
ATOM 829 C C . ARG A 1 109 ? 3.546 9.724 9.188 1.00 97.75 109 ARG A C 1
ATOM 831 O O . ARG A 1 109 ? 2.789 9.504 10.135 1.00 97.75 109 ARG A O 1
ATOM 838 N N . ALA A 1 110 ? 3.650 8.930 8.126 1.00 98.25 110 ALA A N 1
ATOM 839 C CA . ALA A 1 110 ? 2.770 7.798 7.882 1.00 98.25 110 ALA A CA 1
ATOM 840 C C . ALA A 1 110 ? 2.786 6.788 9.032 1.00 98.25 110 ALA A C 1
ATOM 842 O O . ALA A 1 110 ? 1.721 6.421 9.517 1.00 98.25 110 ALA A O 1
ATOM 843 N N . GLN A 1 111 ? 3.962 6.390 9.534 1.00 98.69 111 GLN A N 1
ATOM 844 C CA . GLN A 1 111 ? 4.029 5.359 10.576 1.00 98.69 111 GLN A CA 1
ATOM 845 C C . GLN A 1 111 ? 3.438 5.825 11.908 1.00 98.69 111 GLN A C 1
ATOM 847 O O . GLN A 1 111 ? 2.782 5.036 12.594 1.00 98.69 111 GLN A O 1
ATOM 852 N N . THR A 1 112 ? 3.599 7.109 12.249 1.00 98.62 112 THR A N 1
ATOM 853 C CA . THR A 1 112 ? 2.931 7.722 13.407 1.00 98.62 112 THR A CA 1
ATOM 854 C C . THR A 1 112 ? 1.420 7.611 13.255 1.00 98.62 112 THR A C 1
ATOM 856 O O . THR A 1 112 ? 0.746 7.044 14.111 1.00 98.62 112 THR A O 1
ATOM 859 N N . ASN A 1 113 ? 0.888 8.085 12.129 1.00 98.69 113 ASN A N 1
ATOM 860 C CA . ASN A 1 113 ? -0.552 8.209 11.935 1.00 98.69 113 ASN A CA 1
ATOM 861 C C . ASN A 1 113 ? -1.240 6.856 11.727 1.00 98.69 113 ASN A C 1
ATOM 863 O O . ASN A 1 113 ? -2.345 6.656 12.231 1.00 98.69 113 ASN A O 1
ATOM 867 N N . ILE A 1 114 ? -0.577 5.902 11.067 1.00 98.81 114 ILE A N 1
ATOM 868 C CA . ILE A 1 114 ? -1.028 4.508 10.972 1.00 98.81 114 ILE A CA 1
ATOM 869 C C . ILE A 1 114 ? -1.104 3.895 12.370 1.00 98.81 114 ILE A C 1
ATOM 871 O O . ILE A 1 114 ? -2.150 3.373 12.752 1.00 98.81 114 ILE A O 1
ATOM 875 N N . SER A 1 115 ? -0.043 4.022 13.171 1.00 98.62 115 SER A N 1
ATOM 876 C CA . SER A 1 115 ? -0.023 3.478 14.534 1.00 98.62 115 SER A CA 1
ATOM 877 C C . SER A 1 115 ? -1.121 4.091 15.407 1.00 98.62 115 SER A C 1
ATOM 879 O O . SER A 1 115 ? -1.836 3.358 16.092 1.00 98.62 115 SER A O 1
ATOM 881 N N . THR A 1 116 ? -1.303 5.413 15.351 1.00 98.69 116 THR A N 1
ATOM 882 C CA . THR A 1 116 ? -2.358 6.124 16.086 1.00 98.69 116 THR A CA 1
ATOM 883 C C . THR A 1 116 ? -3.751 5.695 15.631 1.00 98.69 116 THR A C 1
ATOM 885 O O . THR A 1 116 ? -4.577 5.319 16.461 1.00 98.69 116 THR A O 1
ATOM 888 N N . GLY A 1 117 ? -4.023 5.697 14.324 1.00 98.44 117 GLY A N 1
ATOM 889 C CA . GLY A 1 117 ? -5.339 5.350 13.790 1.00 98.44 117 GLY A CA 1
ATOM 890 C C . GLY A 1 117 ? -5.728 3.906 14.082 1.00 98.44 117 GLY A C 1
ATOM 891 O O . GLY A 1 117 ? -6.807 3.652 14.616 1.00 98.44 117 GLY A O 1
ATOM 892 N N . LEU A 1 118 ? -4.837 2.951 13.819 1.00 98.62 118 LEU A N 1
ATOM 893 C CA . LEU A 1 118 ? -5.134 1.545 14.087 1.00 98.62 118 LEU A CA 1
ATOM 894 C C . LEU A 1 118 ? -5.282 1.266 15.587 1.00 98.62 118 LEU A C 1
ATOM 896 O O . LEU A 1 118 ? -6.119 0.453 15.973 1.00 98.62 118 LEU A O 1
ATOM 900 N N . THR A 1 119 ? -4.521 1.952 16.444 1.00 98.44 119 THR A N 1
ATOM 901 C CA . THR A 1 119 ? -4.657 1.801 17.902 1.00 98.44 119 THR A CA 1
ATOM 902 C C . THR A 1 119 ? -6.009 2.304 18.394 1.00 98.44 119 THR A C 1
ATOM 904 O O . THR A 1 119 ? -6.651 1.627 19.194 1.00 98.44 119 THR A O 1
ATOM 907 N N . ASN A 1 120 ? -6.458 3.451 17.885 1.00 97.44 120 ASN A N 1
ATOM 908 C CA . ASN A 1 120 ? -7.695 4.085 18.334 1.00 97.44 120 ASN A CA 1
ATOM 909 C C . ASN A 1 120 ? -8.950 3.354 17.841 1.00 97.44 120 ASN A C 1
ATOM 911 O O . ASN A 1 120 ? -9.945 3.305 18.560 1.00 97.44 120 ASN A O 1
ATOM 915 N N . TYR A 1 121 ? -8.917 2.793 16.628 1.00 97.56 121 TYR A N 1
ATOM 916 C CA . TYR A 1 121 ? -10.130 2.304 15.961 1.00 97.56 121 TYR A CA 1
ATOM 917 C C . TYR A 1 121 ? -10.169 0.792 15.727 1.00 97.56 121 TYR A C 1
ATOM 919 O O . TYR A 1 121 ? -11.251 0.250 15.520 1.00 97.56 121 TYR A O 1
ATOM 927 N N . CYS A 1 122 ? -9.034 0.090 15.780 1.00 97.75 122 CYS A N 1
ATOM 928 C CA . CYS A 1 122 ? -8.942 -1.315 15.359 1.00 97.75 122 CYS A CA 1
ATOM 929 C C . CYS A 1 122 ? -8.572 -2.284 16.486 1.00 97.75 122 CYS A C 1
ATOM 931 O O . CYS A 1 122 ? -8.135 -3.401 16.208 1.00 97.75 122 CYS A O 1
ATOM 933 N N . LYS A 1 123 ? -8.715 -1.865 17.747 1.00 96.75 123 LYS A N 1
ATOM 934 C CA . LYS A 1 123 ? -8.475 -2.690 18.941 1.00 96.75 123 LYS A CA 1
ATOM 935 C C . LYS A 1 123 ? -9.762 -2.919 19.739 1.00 96.75 123 LYS A C 1
ATOM 937 O O . LYS A 1 123 ? -10.789 -2.285 19.496 1.00 96.75 123 LYS A O 1
ATOM 942 N N . GLY A 1 124 ? -9.691 -3.808 20.730 1.00 93.88 124 GLY A N 1
ATOM 943 C CA . GLY A 1 124 ? -10.813 -4.113 21.621 1.00 93.88 124 GLY A CA 1
ATOM 944 C C . GLY A 1 124 ? -11.904 -4.900 20.897 1.00 93.88 124 GLY A C 1
ATOM 945 O O . GLY A 1 124 ? -11.612 -5.913 20.272 1.00 93.88 124 GLY A O 1
ATOM 946 N N . ALA A 1 125 ? -13.153 -4.438 20.979 1.00 93.38 125 ALA A N 1
ATOM 947 C CA . ALA A 1 125 ? -14.283 -5.060 20.281 1.00 93.38 125 ALA A CA 1
ATOM 948 C C . ALA A 1 125 ? -14.409 -4.623 18.809 1.00 93.38 125 ALA A C 1
ATOM 950 O O . ALA A 1 125 ? -15.147 -5.241 18.044 1.00 93.38 125 ALA A O 1
ATOM 951 N N . ASN A 1 126 ? -13.713 -3.558 18.400 1.00 94.81 126 ASN A N 1
ATOM 952 C CA . ASN A 1 126 ? -13.806 -3.035 17.042 1.00 94.81 126 ASN A CA 1
ATOM 953 C C . ASN A 1 126 ? -12.979 -3.872 16.074 1.00 94.81 126 ASN A C 1
ATOM 955 O O . ASN A 1 126 ? -11.931 -4.393 16.448 1.00 94.81 126 ASN A O 1
ATOM 959 N N . SER A 1 127 ? -13.417 -3.953 14.821 1.00 95.75 127 SER A N 1
ATOM 960 C CA . SER A 1 127 ? -12.650 -4.554 13.731 1.00 95.75 127 SER A CA 1
ATOM 961 C C . SER A 1 127 ? -12.434 -3.557 12.600 1.00 95.75 127 SER A C 1
ATOM 963 O O . SER A 1 127 ? -13.197 -2.604 12.433 1.00 95.75 127 SER A O 1
ATOM 965 N N . CYS A 1 128 ? -11.387 -3.770 11.811 1.00 97.62 128 CYS A N 1
ATOM 966 C CA . CYS A 1 128 ? -11.062 -2.910 10.685 1.00 97.62 128 CYS A CA 1
ATOM 967 C C . CYS A 1 128 ? -10.791 -3.714 9.420 1.00 97.62 128 CYS A C 1
ATOM 969 O O . CYS A 1 128 ? -10.110 -4.745 9.431 1.00 97.62 128 CYS A O 1
ATOM 971 N N . LYS A 1 129 ? -11.270 -3.183 8.301 1.00 96.69 129 LYS A N 1
ATOM 972 C CA . LYS A 1 129 ? -10.724 -3.458 6.972 1.00 96.69 129 LYS A CA 1
ATOM 973 C C . LYS A 1 129 ? -9.950 -2.228 6.521 1.00 96.69 129 LYS A C 1
ATOM 975 O O . LYS A 1 129 ? -10.414 -1.106 6.722 1.00 96.69 129 LYS A O 1
ATOM 980 N N . VAL A 1 130 ? -8.775 -2.429 5.946 1.00 98.50 130 VAL A N 1
ATOM 981 C CA . VAL A 1 130 ? -7.939 -1.333 5.454 1.00 98.50 130 VAL A CA 1
ATOM 982 C C . VAL A 1 130 ? -8.107 -1.227 3.946 1.00 98.50 130 VAL A C 1
ATOM 984 O O . VAL A 1 130 ? -8.092 -2.237 3.254 1.00 98.50 130 VAL A O 1
ATOM 987 N N . VAL A 1 131 ? -8.249 -0.0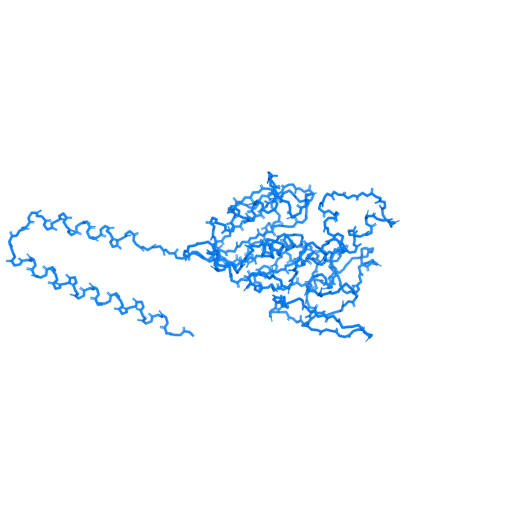10 3.441 1.00 98.50 131 VAL A N 1
ATOM 988 C CA . VAL A 1 131 ? -8.154 0.335 2.025 1.00 98.50 131 VAL A CA 1
ATOM 989 C C . VAL A 1 131 ? -6.990 1.302 1.899 1.00 98.50 131 VAL A C 1
ATOM 991 O O . VAL A 1 131 ? -6.992 2.372 2.503 1.00 98.50 131 VAL A O 1
ATOM 994 N N . CYS A 1 132 ? -5.975 0.929 1.140 1.00 98.69 132 CYS A N 1
ATOM 995 C CA . CYS A 1 132 ? -4.829 1.788 0.885 1.00 98.69 132 CYS A CA 1
ATOM 996 C C . CYS A 1 132 ? -4.745 2.097 -0.604 1.00 98.69 132 CYS A C 1
ATOM 998 O O . CYS A 1 132 ? -5.284 1.364 -1.434 1.00 98.69 132 CYS A O 1
ATOM 1000 N N . HIS A 1 133 ? -4.067 3.188 -0.940 1.00 98.25 133 HIS A N 1
ATOM 1001 C CA . HIS A 1 133 ? -3.805 3.547 -2.324 1.00 98.25 133 HIS A CA 1
ATOM 1002 C C . HIS A 1 133 ? -2.339 3.928 -2.512 1.00 98.25 133 HIS A C 1
ATOM 1004 O O . HIS A 1 133 ? -1.792 4.665 -1.685 1.00 98.25 133 HIS A O 1
ATOM 1010 N N . SER A 1 134 ? -1.716 3.490 -3.610 1.00 98.00 134 SER A N 1
ATOM 1011 C CA . SER A 1 134 ? -0.374 3.941 -3.996 1.00 98.00 134 SER A CA 1
ATOM 1012 C C . SER A 1 134 ? 0.653 3.706 -2.871 1.00 98.00 134 SER A C 1
ATOM 1014 O O . SER A 1 134 ? 0.719 2.621 -2.286 1.00 98.00 134 SER A O 1
ATOM 1016 N N . ALA A 1 135 ? 1.434 4.729 -2.517 1.00 98.19 135 ALA A N 1
ATOM 1017 C CA . ALA A 1 135 ? 2.391 4.708 -1.408 1.00 98.19 135 ALA A CA 1
ATOM 1018 C C . ALA A 1 135 ? 1.765 4.461 -0.020 1.00 98.19 135 ALA A C 1
ATOM 1020 O O . ALA A 1 135 ? 2.477 4.100 0.914 1.00 98.19 135 ALA A O 1
ATOM 1021 N N . GLY A 1 136 ? 0.448 4.617 0.134 1.00 98.56 136 GLY A N 1
ATOM 1022 C CA . GLY A 1 136 ? -0.252 4.273 1.371 1.00 98.56 136 GLY A CA 1
ATOM 1023 C C . GLY A 1 136 ? -0.250 2.768 1.621 1.00 98.56 136 GLY A C 1
ATOM 1024 O O . GLY A 1 136 ? -0.208 2.336 2.771 1.00 98.56 136 GLY A O 1
ATOM 1025 N N . CYS A 1 137 ? -0.234 1.967 0.548 1.00 98.81 137 CYS A N 1
ATOM 1026 C CA . CYS A 1 137 ? -0.083 0.515 0.640 1.00 98.81 137 CYS A CA 1
ATOM 1027 C C . CYS A 1 137 ? 1.319 0.127 1.086 1.00 98.81 137 CYS A C 1
ATOM 1029 O O . CYS A 1 137 ? 1.473 -0.639 2.033 1.00 98.81 137 CYS A O 1
ATOM 1031 N N . TYR A 1 138 ? 2.328 0.781 0.514 1.00 98.75 138 TYR A N 1
ATOM 1032 C CA . TYR A 1 138 ? 3.706 0.652 0.970 1.00 98.75 138 TYR A CA 1
ATOM 1033 C C . TYR A 1 138 ? 3.853 1.005 2.462 1.00 98.75 138 TYR A C 1
ATOM 1035 O O . TYR A 1 138 ? 4.517 0.288 3.208 1.00 98.75 138 TYR A O 1
ATOM 1043 N N . ALA A 1 139 ? 3.172 2.057 2.927 1.00 98.81 139 ALA A N 1
ATOM 1044 C CA . ALA A 1 139 ? 3.201 2.479 4.325 1.00 98.81 139 ALA A CA 1
ATOM 1045 C C . ALA A 1 139 ? 2.596 1.445 5.294 1.00 98.81 139 ALA A C 1
ATOM 1047 O O . ALA A 1 139 ? 3.206 1.147 6.325 1.00 98.81 139 ALA A O 1
ATOM 1048 N N . ILE A 1 140 ? 1.407 0.905 4.993 1.00 98.88 140 ILE A N 1
ATOM 1049 C CA . ILE A 1 140 ? 0.752 -0.085 5.867 1.00 98.88 140 ILE A CA 1
ATOM 1050 C C . ILE A 1 140 ? 1.445 -1.443 5.818 1.00 98.88 140 ILE A C 1
ATOM 1052 O O . ILE A 1 140 ? 1.565 -2.095 6.852 1.00 98.88 140 ILE A O 1
ATOM 1056 N N . GLU A 1 141 ? 1.948 -1.861 4.659 1.00 98.81 141 GLU A N 1
ATOM 1057 C CA . GLU A 1 141 ? 2.713 -3.102 4.543 1.00 98.81 141 GLU A CA 1
ATOM 1058 C C . GLU A 1 141 ? 4.032 -3.011 5.317 1.00 98.81 141 GLU A C 1
ATOM 1060 O O . GLU A 1 141 ? 4.354 -3.928 6.072 1.00 98.81 141 GLU A O 1
ATOM 1065 N N . PHE A 1 142 ? 4.733 -1.871 5.248 1.00 98.81 142 PHE A N 1
ATOM 1066 C CA . PHE A 1 142 ? 5.900 -1.618 6.095 1.00 98.81 142 PHE A CA 1
ATOM 1067 C C . PHE A 1 142 ? 5.544 -1.687 7.588 1.00 98.81 142 PHE A C 1
ATOM 1069 O O . PHE A 1 142 ? 6.280 -2.295 8.367 1.00 98.81 142 PHE A O 1
ATOM 1076 N N . TRP A 1 143 ? 4.414 -1.101 7.995 1.00 98.81 143 TRP A N 1
ATOM 1077 C CA . TRP A 1 143 ? 3.956 -1.145 9.386 1.00 98.81 143 TRP A CA 1
ATOM 1078 C C . TRP A 1 143 ? 3.681 -2.582 9.852 1.00 98.81 143 TRP A C 1
ATOM 1080 O O . TRP A 1 143 ? 4.150 -2.988 10.915 1.00 98.81 143 TRP A O 1
ATOM 1090 N N . LEU A 1 144 ? 2.972 -3.374 9.038 1.00 98.81 144 LEU A N 1
ATOM 1091 C CA . LEU A 1 144 ? 2.676 -4.782 9.322 1.00 98.81 144 LEU A CA 1
ATOM 1092 C C . LEU A 1 144 ? 3.967 -5.603 9.432 1.00 98.81 144 LEU A C 1
ATOM 1094 O O . LEU A 1 144 ? 4.159 -6.326 10.411 1.00 98.81 144 LEU A O 1
ATOM 1098 N N . ALA A 1 145 ? 4.886 -5.442 8.481 1.00 98.62 145 ALA A N 1
ATOM 1099 C CA . ALA A 1 145 ? 6.143 -6.182 8.453 1.00 98.62 145 ALA A CA 1
ATOM 1100 C C . ALA A 1 145 ? 7.051 -5.895 9.658 1.00 98.62 145 ALA A C 1
ATOM 1102 O O . ALA A 1 145 ? 7.836 -6.761 10.052 1.00 98.62 145 ALA A O 1
ATOM 1103 N N . ASN A 1 146 ? 6.926 -4.712 10.264 1.00 98.56 146 ASN A N 1
ATOM 1104 C CA . ASN A 1 146 ? 7.728 -4.279 11.409 1.00 98.56 146 ASN A CA 1
ATOM 1105 C C . ASN A 1 146 ? 6.970 -4.328 12.747 1.00 98.56 146 ASN A C 1
ATOM 1107 O O . ASN A 1 146 ? 7.496 -3.901 13.774 1.00 98.56 146 ASN A O 1
ATOM 1111 N N . LEU A 1 147 ? 5.762 -4.900 12.779 1.00 97.44 147 LEU A N 1
ATOM 1112 C CA . LEU A 1 147 ? 4.938 -4.977 13.990 1.00 97.44 147 LEU A CA 1
ATOM 1113 C C . LEU A 1 147 ? 5.534 -5.898 15.082 1.00 97.44 147 LEU A C 1
ATOM 1115 O O . LEU A 1 147 ? 5.164 -5.823 16.258 1.00 97.44 147 LEU A O 1
ATOM 1119 N N . GLY A 1 148 ? 6.454 -6.791 14.699 1.00 96.75 148 GLY A N 1
ATOM 1120 C CA . GLY A 1 148 ? 7.175 -7.705 15.597 1.00 96.75 148 GLY A CA 1
ATOM 1121 C C . GLY A 1 148 ? 6.367 -8.913 16.093 1.00 96.75 148 GLY A C 1
ATOM 1122 O O . GLY A 1 148 ? 6.853 -9.675 16.922 1.00 96.75 148 GLY A O 1
ATOM 1123 N N . SER A 1 149 ? 5.124 -9.083 15.637 1.00 97.38 149 SER A N 1
ATOM 1124 C CA . SER A 1 149 ? 4.284 -10.275 15.827 1.00 97.38 149 SER A CA 1
ATOM 1125 C C . SER A 1 149 ? 3.091 -10.210 14.863 1.00 97.38 149 SER A C 1
ATOM 1127 O O . SER A 1 149 ? 3.017 -9.295 14.040 1.00 97.38 149 SER A O 1
ATOM 1129 N N . THR A 1 150 ? 2.140 -11.138 14.966 1.00 98.25 150 THR A N 1
ATOM 1130 C CA . THR A 1 150 ? 0.869 -11.013 14.245 1.00 98.25 150 THR A CA 1
ATOM 1131 C C . THR A 1 150 ? 0.060 -9.825 14.772 1.00 98.25 150 THR A C 1
ATOM 1133 O O . THR A 1 150 ? 0.154 -9.450 15.946 1.00 98.25 150 THR A O 1
ATOM 1136 N N . ALA A 1 151 ? -0.770 -9.234 13.911 1.00 98.25 151 ALA A N 1
ATOM 1137 C CA . ALA A 1 151 ? -1.629 -8.113 14.284 1.00 98.25 151 ALA A CA 1
ATOM 1138 C C . ALA A 1 151 ? -2.559 -8.481 15.453 1.00 98.25 151 ALA A C 1
ATOM 1140 O O . ALA A 1 151 ? -2.682 -7.716 16.413 1.00 98.25 151 ALA A O 1
ATOM 1141 N N . SER A 1 152 ? -3.112 -9.697 15.430 1.00 97.94 152 SER A N 1
ATOM 1142 C CA . SER A 1 152 ? -3.964 -10.228 16.496 1.00 97.94 152 SER A CA 1
ATOM 1143 C C . SER A 1 152 ? -3.226 -10.386 17.827 1.00 97.94 152 SER A C 1
ATOM 1145 O O . SER A 1 152 ? -3.752 -9.974 18.858 1.00 97.94 152 SER A O 1
ATOM 1147 N N . ALA A 1 153 ? -1.983 -10.881 17.830 1.00 98.06 153 ALA A N 1
ATOM 1148 C CA . ALA A 1 153 ? -1.177 -10.988 19.050 1.00 98.06 153 ALA A CA 1
ATOM 1149 C C . ALA A 1 153 ? -0.831 -9.615 19.655 1.00 98.06 153 ALA A C 1
ATOM 1151 O O . ALA A 1 153 ? -0.611 -9.498 20.859 1.00 98.06 153 ALA A O 1
ATOM 1152 N N . LYS A 1 154 ? -0.817 -8.553 18.839 1.00 97.94 154 LYS A N 1
ATOM 1153 C CA . LYS A 1 154 ? -0.688 -7.159 19.302 1.00 97.94 154 LYS A CA 1
ATOM 1154 C C . LYS A 1 154 ? -2.030 -6.497 19.649 1.00 97.94 154 LYS A C 1
ATOM 1156 O O . LYS A 1 154 ? -2.060 -5.303 19.977 1.00 97.94 154 LYS A O 1
ATOM 1161 N N . GLY A 1 155 ? -3.124 -7.259 19.615 1.00 97.50 155 GLY A N 1
ATOM 1162 C CA . GLY A 1 155 ? -4.473 -6.829 19.981 1.00 97.50 155 GLY A CA 1
ATOM 1163 C C . GLY A 1 155 ? -5.198 -6.028 18.901 1.00 97.50 155 GLY A C 1
ATOM 1164 O O . GLY A 1 155 ? -6.120 -5.286 19.236 1.00 97.50 155 GLY A O 1
ATOM 1165 N N . PHE A 1 156 ? -4.762 -6.110 17.641 1.00 98.44 156 PHE A N 1
ATOM 1166 C CA . PHE A 1 156 ? -5.456 -5.500 16.508 1.00 98.44 156 PHE A CA 1
ATOM 1167 C C . PHE A 1 156 ? -6.368 -6.512 15.815 1.00 98.44 156 PHE A C 1
ATOM 1169 O O . PHE A 1 156 ? -5.953 -7.622 15.484 1.00 98.44 156 PHE A O 1
ATOM 1176 N N . ASN A 1 157 ? -7.581 -6.077 15.497 1.00 97.50 157 ASN A N 1
ATOM 1177 C CA . ASN A 1 157 ? -8.580 -6.849 14.768 1.00 97.50 157 ASN A CA 1
ATOM 1178 C C . ASN A 1 157 ? -8.638 -6.377 13.309 1.00 97.50 157 ASN A C 1
ATOM 1180 O O . ASN A 1 157 ? -9.631 -5.800 12.854 1.00 97.50 157 ASN A O 1
ATOM 1184 N N . LEU A 1 158 ? -7.540 -6.573 12.577 1.00 98.06 158 LEU A N 1
ATOM 1185 C CA . LEU A 1 158 ? -7.484 -6.295 11.142 1.00 98.06 158 LEU A CA 1
ATOM 1186 C C . LEU A 1 158 ? -7.954 -7.528 10.372 1.00 98.06 158 LEU A C 1
ATOM 1188 O O . LEU A 1 158 ? -7.524 -8.642 10.654 1.00 98.06 158 LEU A O 1
ATOM 1192 N N . THR A 1 159 ? -8.841 -7.329 9.404 1.00 96.44 159 THR A N 1
ATOM 1193 C CA . THR A 1 159 ? -9.445 -8.433 8.636 1.00 96.44 159 THR A CA 1
ATOM 1194 C C . THR A 1 159 ? -8.793 -8.620 7.274 1.00 96.44 159 THR A C 1
ATOM 1196 O O . THR A 1 159 ? -8.582 -9.748 6.838 1.00 96.44 159 THR A O 1
ATOM 1199 N N . LYS A 1 160 ? -8.463 -7.513 6.603 1.00 96.81 160 LYS A N 1
ATOM 1200 C CA . LYS A 1 160 ? -7.773 -7.483 5.313 1.00 96.81 160 LYS A CA 1
ATOM 1201 C C . LYS A 1 160 ? -7.192 -6.103 5.028 1.00 96.81 160 LYS A C 1
ATOM 1203 O O . LYS A 1 160 ? -7.659 -5.105 5.589 1.00 96.81 160 LYS A O 1
ATOM 1208 N N . VAL A 1 161 ? -6.248 -6.057 4.094 1.00 98.62 161 VAL A N 1
ATOM 1209 C CA . VAL A 1 161 ? -5.859 -4.840 3.373 1.00 98.62 161 VAL A CA 1
ATOM 1210 C C . VAL A 1 161 ? -6.309 -4.985 1.922 1.00 98.62 161 VAL A C 1
ATOM 1212 O O . VAL A 1 161 ? -5.915 -5.933 1.257 1.00 98.62 161 VAL A O 1
ATOM 1215 N N . THR A 1 162 ? -7.121 -4.060 1.423 1.00 98.31 162 THR A N 1
ATOM 1216 C CA . THR A 1 162 ? -7.414 -3.899 -0.004 1.00 98.31 162 THR A CA 1
ATOM 1217 C C . THR A 1 162 ? -6.434 -2.872 -0.563 1.00 98.31 162 THR A C 1
ATOM 1219 O O . THR A 1 162 ? -6.473 -1.698 -0.186 1.00 98.31 162 THR A O 1
ATOM 1222 N N . ALA A 1 163 ? -5.531 -3.328 -1.426 1.00 98.62 163 ALA A N 1
ATOM 1223 C CA . ALA A 1 163 ? -4.401 -2.559 -1.918 1.00 98.62 163 ALA A CA 1
ATOM 1224 C C . ALA A 1 163 ? -4.650 -2.058 -3.342 1.00 98.62 163 ALA A C 1
ATOM 1226 O O . ALA A 1 163 ? -4.528 -2.807 -4.311 1.00 98.62 163 ALA A O 1
ATOM 1227 N N . LEU A 1 164 ? -5.047 -0.789 -3.458 1.00 98.38 164 LEU A N 1
ATOM 1228 C CA . LEU A 1 164 ? -5.389 -0.149 -4.725 1.00 98.38 164 LEU A CA 1
ATOM 1229 C C . LEU A 1 164 ? -4.116 0.420 -5.357 1.00 98.38 164 LEU A C 1
ATOM 1231 O O . LEU A 1 164 ? -3.535 1.358 -4.807 1.00 98.38 164 LEU A O 1
ATOM 1235 N N . ALA A 1 165 ? -3.681 -0.147 -6.485 1.00 97.88 165 ALA A N 1
ATOM 1236 C CA . ALA A 1 165 ? -2.439 0.249 -7.155 1.00 97.88 165 ALA A CA 1
ATOM 1237 C C . ALA A 1 165 ? -1.238 0.351 -6.195 1.00 97.88 165 ALA A C 1
ATOM 1239 O O . ALA A 1 165 ? -0.620 1.406 -6.033 1.00 97.88 165 ALA A O 1
ATOM 1240 N N . ALA A 1 166 ? -0.953 -0.740 -5.482 1.00 98.31 166 ALA A N 1
ATOM 1241 C CA . ALA A 1 166 ? 0.061 -0.757 -4.436 1.00 98.31 166 ALA A CA 1
ATOM 1242 C C . ALA A 1 166 ? 1.456 -0.419 -4.983 1.00 98.31 166 ALA A C 1
ATOM 124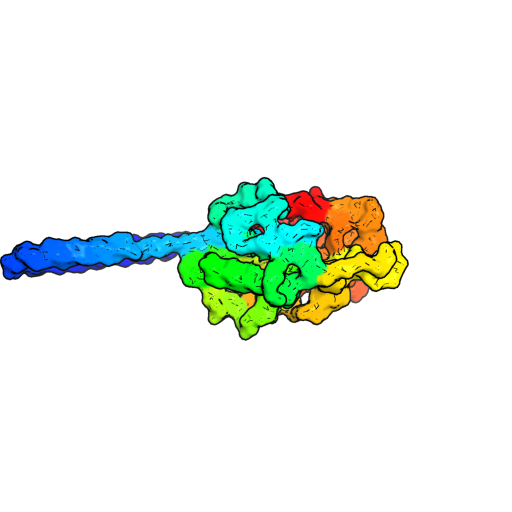4 O O . ALA A 1 166 ? 1.957 -1.1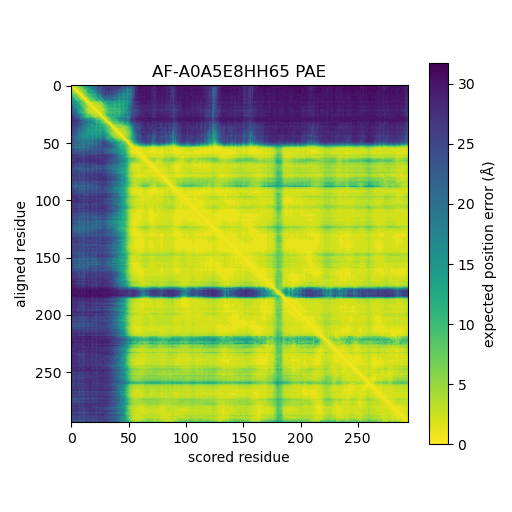09 -5.863 1.00 98.31 166 ALA A O 1
ATOM 1245 N N . ALA A 1 167 ? 2.117 0.593 -4.414 1.00 97.88 167 ALA A N 1
ATOM 1246 C CA . ALA A 1 167 ? 3.488 0.963 -4.783 1.00 97.88 167 ALA A CA 1
ATOM 1247 C C . ALA A 1 167 ? 4.553 0.261 -3.913 1.00 97.88 167 ALA A C 1
ATOM 1249 O O . ALA A 1 167 ? 5.675 0.750 -3.780 1.00 97.88 167 ALA A O 1
ATOM 1250 N N . SER A 1 168 ? 4.208 -0.866 -3.285 1.00 97.25 168 SER A N 1
ATOM 1251 C CA . SER A 1 168 ? 5.058 -1.560 -2.308 1.00 97.25 168 SER A CA 1
ATOM 1252 C C . SER A 1 168 ? 6.300 -2.192 -2.945 1.00 97.25 168 SER A C 1
ATOM 1254 O O . SER A 1 168 ? 7.360 -2.234 -2.327 1.00 97.25 168 SER A O 1
ATOM 1256 N N . GLY A 1 169 ? 6.215 -2.604 -4.213 1.00 97.00 169 GLY A N 1
ATOM 1257 C CA . GLY A 1 169 ? 7.368 -3.026 -5.018 1.00 97.00 169 GLY A CA 1
ATOM 1258 C C . GLY A 1 169 ? 8.140 -1.869 -5.668 1.00 97.00 169 GLY A C 1
ATOM 1259 O O . GLY A 1 169 ? 9.092 -2.120 -6.408 1.00 97.00 169 GLY A O 1
ATOM 1260 N N . GLY A 1 170 ? 7.738 -0.621 -5.405 1.00 96.50 170 GLY A N 1
ATOM 1261 C CA . GLY A 1 170 ? 8.263 0.595 -6.023 1.00 96.50 170 GLY A CA 1
ATOM 1262 C C . GLY A 1 170 ? 7.686 0.888 -7.410 1.00 96.50 170 GLY A C 1
ATOM 1263 O O . GLY A 1 170 ? 6.736 0.242 -7.855 1.00 96.50 170 GLY A O 1
ATOM 1264 N N . SER A 1 171 ? 8.252 1.896 -8.070 1.00 94.44 171 SER A N 1
ATOM 1265 C CA . SER A 1 171 ? 7.863 2.372 -9.398 1.00 94.44 171 SER A CA 1
ATOM 1266 C C . SER A 1 171 ? 9.090 2.728 -10.230 1.00 94.44 171 SER A C 1
ATOM 1268 O O . SER A 1 171 ? 10.023 3.390 -9.764 1.00 94.44 171 SER A O 1
ATOM 1270 N N . GLU A 1 172 ? 9.082 2.328 -11.495 1.00 92.81 172 GLU A N 1
ATOM 1271 C CA . GLU A 1 172 ? 10.113 2.684 -12.462 1.00 92.81 172 GLU A CA 1
ATOM 1272 C C . GLU A 1 172 ? 10.144 4.186 -12.743 1.00 92.81 172 GLU A C 1
ATOM 1274 O O . GLU A 1 172 ? 11.219 4.718 -13.011 1.00 92.81 172 GLU A O 1
ATOM 1279 N N . LEU A 1 173 ? 9.026 4.901 -12.572 1.00 88.56 173 LEU A N 1
ATOM 1280 C CA . LEU A 1 173 ? 9.027 6.364 -12.641 1.00 88.56 173 LEU A CA 1
ATOM 1281 C C . LEU A 1 173 ? 9.861 6.986 -11.526 1.00 88.56 173 LEU A C 1
ATOM 1283 O O . LEU A 1 173 ? 10.585 7.953 -11.762 1.00 88.56 173 LEU A O 1
ATOM 1287 N N . ALA A 1 174 ? 9.773 6.448 -10.310 1.00 88.06 174 ALA A N 1
ATOM 1288 C CA . ALA A 1 174 ? 10.602 6.902 -9.198 1.00 88.06 174 ALA A CA 1
ATOM 1289 C C . ALA A 1 174 ? 12.083 6.571 -9.450 1.00 88.06 174 ALA A C 1
ATOM 1291 O O . ALA A 1 174 ? 12.958 7.405 -9.217 1.00 88.06 174 ALA A O 1
ATOM 1292 N N . SER A 1 175 ? 12.371 5.390 -10.007 1.00 88.44 175 SER A N 1
ATOM 1293 C CA . SER A 1 175 ? 13.728 5.008 -10.422 1.00 88.44 175 SER A CA 1
ATOM 1294 C C . SER A 1 175 ? 14.294 5.942 -11.503 1.00 88.44 175 SER A C 1
ATOM 1296 O O . SER A 1 175 ? 15.455 6.343 -11.419 1.00 88.44 175 SER A O 1
ATOM 1298 N N . ALA A 1 176 ? 13.480 6.338 -12.487 1.00 83.00 176 ALA A N 1
ATOM 1299 C CA . ALA A 1 176 ? 13.886 7.222 -13.581 1.00 83.00 176 ALA A CA 1
ATOM 1300 C C . ALA A 1 176 ? 14.172 8.662 -13.116 1.00 83.00 176 ALA A C 1
ATOM 1302 O O . ALA A 1 176 ? 15.117 9.287 -13.608 1.00 83.00 176 ALA A O 1
ATOM 1303 N N . GLN A 1 177 ? 13.409 9.158 -12.134 1.00 75.50 177 GLN A N 1
ATOM 1304 C CA . GLN A 1 177 ? 13.636 10.453 -11.469 1.00 75.50 177 GLN A CA 1
ATOM 1305 C C . GLN A 1 177 ? 14.932 10.484 -10.636 1.00 75.50 177 GLN A C 1
ATOM 1307 O O . GLN A 1 177 ? 15.480 11.553 -10.374 1.00 75.50 177 GLN A O 1
ATOM 1312 N N . ASN A 1 178 ? 15.453 9.324 -10.224 1.00 68.31 178 ASN A N 1
ATOM 1313 C CA . ASN A 1 178 ? 16.648 9.246 -9.385 1.00 68.31 178 ASN A CA 1
ATOM 1314 C C . ASN A 1 178 ? 17.979 9.249 -10.163 1.00 68.31 178 ASN A C 1
ATOM 1316 O O . ASN A 1 178 ? 19.014 9.465 -9.538 1.00 68.31 178 ASN A O 1
ATOM 1320 N N . GLY A 1 179 ? 18.000 8.974 -11.477 1.00 54.69 179 GLY A N 1
ATOM 1321 C CA . GLY A 1 179 ? 19.253 8.515 -12.101 1.00 54.69 179 GLY A CA 1
ATOM 1322 C C . GLY A 1 179 ? 19.655 8.996 -13.495 1.00 54.69 179 GLY A C 1
ATOM 1323 O O . GLY A 1 179 ? 20.856 9.123 -13.706 1.00 54.69 179 GLY A O 1
ATOM 1324 N N . ALA A 1 180 ? 18.763 9.238 -14.465 1.00 50.44 180 ALA A N 1
ATOM 1325 C CA . ALA A 1 180 ? 19.249 9.527 -15.833 1.00 50.44 180 ALA A CA 1
ATOM 1326 C C . ALA A 1 180 ? 18.234 10.131 -16.819 1.00 50.44 180 ALA A C 1
ATOM 1328 O O . ALA A 1 180 ? 18.638 10.894 -17.689 1.00 50.44 180 ALA A O 1
ATOM 1329 N N . THR A 1 181 ? 16.939 9.806 -16.731 1.00 45.72 181 THR A N 1
ATOM 1330 C CA . THR A 1 181 ? 15.991 10.100 -17.830 1.00 45.72 181 THR A CA 1
ATOM 1331 C C . THR A 1 181 ? 15.209 11.410 -17.652 1.00 45.72 181 THR A C 1
ATOM 1333 O O . THR A 1 181 ? 14.822 12.008 -18.650 1.00 45.72 181 THR A O 1
ATOM 1336 N N . PHE A 1 182 ? 15.013 11.899 -16.417 1.00 50.75 182 PHE A N 1
ATOM 1337 C CA . PHE A 1 182 ? 14.207 13.111 -16.144 1.00 50.75 182 PHE A CA 1
ATOM 1338 C C . PHE A 1 182 ? 14.844 14.133 -15.187 1.00 50.75 182 PHE A C 1
ATOM 1340 O O . PHE A 1 182 ? 14.179 15.069 -14.754 1.00 50.75 182 PHE A O 1
ATOM 1347 N N . GLY A 1 183 ? 16.142 14.003 -14.901 1.00 44.75 183 GLY A N 1
ATOM 1348 C CA . GLY A 1 183 ? 16.868 14.929 -14.028 1.00 44.75 183 GLY A CA 1
ATOM 1349 C C . GLY A 1 183 ? 16.702 14.608 -12.541 1.00 44.75 183 GLY A C 1
ATOM 1350 O O . GLY A 1 183 ? 15.645 14.195 -12.079 1.00 44.75 183 GLY A O 1
ATOM 1351 N N . PHE A 1 184 ? 17.794 14.768 -11.794 1.00 49.12 184 PHE A N 1
ATOM 1352 C CA . PHE A 1 184 ? 17.885 14.491 -10.363 1.00 49.12 184 PHE A CA 1
ATOM 1353 C C . PHE A 1 184 ? 16.939 15.402 -9.567 1.00 49.12 184 PHE A C 1
ATOM 1355 O O . PHE A 1 184 ? 17.282 16.540 -9.250 1.00 49.12 184 PHE A O 1
ATOM 1362 N N . GLY A 1 185 ? 15.748 14.913 -9.229 1.00 61.22 185 GLY A N 1
ATOM 1363 C CA . GLY A 1 185 ? 14.765 15.694 -8.484 1.00 61.22 185 GLY A CA 1
ATOM 1364 C C . GLY A 1 185 ? 13.630 14.822 -7.974 1.00 61.22 185 GLY A C 1
ATOM 1365 O O . GLY A 1 185 ? 12.782 14.388 -8.738 1.00 61.22 185 GLY A O 1
ATOM 1366 N N . GLY A 1 186 ? 13.619 14.568 -6.668 1.00 74.12 186 GLY A N 1
ATOM 1367 C CA . GLY A 1 186 ? 12.545 13.847 -5.996 1.00 74.12 186 GLY A CA 1
ATOM 1368 C C . GLY A 1 186 ? 12.608 14.097 -4.496 1.00 74.12 186 GLY A C 1
ATOM 1369 O O . GLY A 1 186 ? 13.698 14.215 -3.916 1.00 74.12 186 GLY A O 1
ATOM 1370 N N . ASN A 1 187 ? 11.445 14.210 -3.863 1.00 88.44 187 ASN A N 1
ATOM 1371 C CA . ASN A 1 187 ? 11.362 14.357 -2.413 1.00 88.44 187 ASN A CA 1
ATOM 1372 C C . ASN A 1 187 ? 11.598 12.996 -1.719 1.00 88.44 187 ASN A C 1
ATOM 1374 O O . ASN A 1 187 ? 11.939 11.991 -2.348 1.00 88.44 187 ASN A O 1
ATOM 1378 N N . ALA A 1 188 ? 11.479 12.957 -0.392 1.00 92.25 188 ALA A N 1
ATOM 1379 C CA . ALA A 1 188 ? 11.729 11.730 0.363 1.00 92.25 188 ALA A CA 1
ATOM 1380 C C . ALA A 1 188 ? 10.727 10.609 0.018 1.00 92.25 188 ALA A C 1
ATOM 1382 O O . ALA A 1 188 ? 11.106 9.437 0.038 1.00 92.25 188 ALA A O 1
ATOM 1383 N N . MET A 1 189 ? 9.490 10.957 -0.358 1.00 94.31 189 MET A N 1
ATOM 1384 C CA . MET A 1 189 ? 8.515 10.002 -0.888 1.00 94.31 189 MET A CA 1
ATOM 1385 C C . MET A 1 189 ? 9.030 9.359 -2.180 1.00 94.31 189 MET A C 1
ATOM 1387 O O . MET A 1 189 ? 9.098 8.135 -2.254 1.00 94.31 189 MET A O 1
ATOM 1391 N N . ASP A 1 190 ? 9.455 10.149 -3.168 1.00 92.56 190 ASP A N 1
ATOM 1392 C CA . ASP A 1 190 ? 9.900 9.619 -4.468 1.00 92.56 190 ASP A CA 1
ATOM 1393 C C . ASP A 1 190 ? 11.095 8.671 -4.306 1.00 92.56 190 ASP A C 1
ATOM 1395 O O . ASP A 1 190 ? 11.098 7.557 -4.828 1.00 92.56 190 ASP A O 1
ATOM 1399 N N . LYS A 1 191 ? 12.070 9.053 -3.473 1.00 92.50 191 LYS A N 1
ATOM 1400 C CA . LYS A 1 191 ? 13.244 8.217 -3.168 1.00 92.50 191 LYS A CA 1
ATOM 1401 C C . LYS A 1 191 ? 12.876 6.898 -2.488 1.00 92.50 191 LYS A C 1
ATOM 1403 O O . LYS A 1 191 ? 13.535 5.882 -2.713 1.00 92.50 191 LYS A O 1
ATOM 1408 N N . SER A 1 192 ? 11.830 6.901 -1.663 1.00 95.19 192 SER A N 1
ATOM 1409 C CA . SER A 1 192 ? 11.349 5.695 -0.985 1.00 95.19 192 SER A CA 1
ATOM 1410 C C . SER A 1 192 ? 10.670 4.701 -1.935 1.00 95.19 192 SER A C 1
ATOM 1412 O O . SER A 1 192 ? 10.667 3.508 -1.639 1.00 95.19 192 SER A O 1
ATOM 1414 N N . LEU A 1 193 ? 10.144 5.186 -3.068 1.00 95.50 193 LEU A N 1
ATOM 1415 C CA . LEU A 1 193 ? 9.407 4.406 -4.067 1.00 95.50 193 LEU A CA 1
ATOM 1416 C C . LEU A 1 193 ? 10.277 3.927 -5.235 1.00 95.50 193 LEU A C 1
ATOM 1418 O O . LEU A 1 193 ? 9.773 3.250 -6.128 1.00 95.50 193 LEU A O 1
ATOM 1422 N N . ILE A 1 194 ? 11.576 4.234 -5.245 1.00 94.62 194 ILE A N 1
ATOM 1423 C CA . ILE A 1 194 ? 12.522 3.605 -6.175 1.00 94.62 194 ILE A CA 1
ATOM 1424 C C . ILE A 1 194 ? 12.419 2.085 -6.012 1.00 94.62 194 ILE A C 1
ATOM 1426 O O . ILE A 1 194 ? 12.412 1.586 -4.886 1.00 94.62 194 ILE A O 1
ATOM 1430 N N . VAL A 1 195 ? 12.376 1.348 -7.125 1.00 95.56 195 VAL A N 1
ATOM 1431 C CA . VAL A 1 195 ? 12.151 -0.110 -7.131 1.00 95.56 195 VAL A CA 1
ATOM 1432 C C . VAL A 1 195 ? 13.114 -0.843 -6.193 1.00 95.56 195 VAL A C 1
ATOM 1434 O O . VAL A 1 195 ? 12.684 -1.644 -5.369 1.00 95.56 195 VAL A O 1
ATOM 1437 N N . SER A 1 196 ? 14.415 -0.550 -6.248 1.00 94.12 196 SER A N 1
ATOM 1438 C CA . SER A 1 196 ? 15.392 -1.177 -5.347 1.00 94.12 196 SER A CA 1
ATOM 1439 C C . SER A 1 196 ? 15.169 -0.799 -3.878 1.00 94.12 196 SER A C 1
ATOM 1441 O O . SER A 1 196 ? 15.229 -1.670 -3.009 1.00 94.12 196 SER A O 1
ATOM 1443 N N . THR A 1 197 ? 14.858 0.469 -3.597 1.00 95.81 197 THR A N 1
ATOM 1444 C CA . THR A 1 197 ? 14.596 0.967 -2.240 1.00 95.81 197 THR A CA 1
ATOM 1445 C C . THR A 1 197 ? 13.357 0.321 -1.628 1.00 95.81 197 THR A C 1
ATOM 1447 O O . THR A 1 197 ? 13.444 -0.215 -0.526 1.00 95.81 197 THR A O 1
ATOM 1450 N N . ALA A 1 198 ? 12.219 0.344 -2.326 1.00 97.69 198 ALA A N 1
ATOM 1451 C CA . ALA A 1 198 ? 10.946 -0.166 -1.817 1.00 97.69 198 ALA A CA 1
ATOM 1452 C C . ALA A 1 198 ? 10.997 -1.681 -1.570 1.00 97.69 198 ALA A C 1
ATOM 1454 O O . ALA A 1 198 ? 10.581 -2.178 -0.520 1.00 97.69 198 ALA A O 1
ATOM 1455 N N . ARG A 1 199 ? 11.612 -2.426 -2.495 1.00 97.06 199 ARG A N 1
ATOM 1456 C CA . ARG A 1 199 ? 11.773 -3.883 -2.375 1.00 97.06 199 ARG A CA 1
ATOM 1457 C C . ARG A 1 199 ? 12.737 -4.280 -1.260 1.00 97.06 199 ARG A C 1
ATOM 1459 O O . ARG A 1 199 ? 12.532 -5.313 -0.632 1.00 97.06 199 ARG A O 1
ATOM 1466 N N . GLY A 1 200 ? 13.765 -3.469 -1.007 1.00 97.19 200 GLY A N 1
ATOM 1467 C CA . GLY A 1 200 ? 14.738 -3.683 0.067 1.00 97.19 200 GLY A CA 1
ATOM 1468 C C . GLY A 1 200 ? 14.320 -3.133 1.435 1.00 97.19 200 GLY A C 1
ATOM 1469 O O . GLY A 1 200 ? 15.047 -3.322 2.405 1.00 97.19 200 GLY A O 1
ATOM 1470 N N . ALA A 1 201 ? 13.184 -2.437 1.535 1.00 97.12 201 ALA A N 1
ATOM 1471 C CA . ALA A 1 201 ? 12.820 -1.689 2.737 1.00 97.12 201 ALA A CA 1
ATOM 1472 C C . ALA A 1 201 ? 12.308 -2.550 3.900 1.00 97.12 201 ALA A C 1
ATOM 1474 O O . ALA A 1 201 ? 12.438 -2.145 5.054 1.00 97.12 201 ALA A O 1
ATOM 1475 N N . PHE A 1 202 ? 11.677 -3.687 3.609 1.00 98.12 202 PHE A N 1
ATOM 1476 C CA . PHE A 1 202 ? 11.117 -4.591 4.612 1.00 98.12 202 PHE A CA 1
ATOM 1477 C C . PHE A 1 202 ? 10.923 -5.999 4.041 1.00 98.12 202 PHE A C 1
ATOM 1479 O O . PHE A 1 202 ? 10.992 -6.222 2.832 1.00 98.12 202 PHE A O 1
ATOM 1486 N N . ASN A 1 203 ? 10.663 -6.969 4.919 1.00 98.19 203 ASN A N 1
ATOM 1487 C CA . ASN A 1 203 ? 10.291 -8.313 4.496 1.00 98.19 203 ASN A CA 1
ATOM 1488 C C . ASN A 1 203 ? 8.829 -8.338 4.029 1.00 98.19 203 ASN A C 1
ATOM 1490 O O . ASN A 1 203 ? 7.924 -8.492 4.845 1.00 98.19 203 ASN A O 1
ATOM 1494 N N . HIS A 1 204 ? 8.614 -8.242 2.718 1.00 98.38 204 HIS A N 1
ATOM 1495 C CA . HIS A 1 204 ? 7.288 -8.287 2.086 1.00 98.38 204 HIS A CA 1
ATOM 1496 C C . HIS A 1 204 ? 6.501 -9.580 2.359 1.00 98.38 204 HIS A C 1
ATOM 1498 O O . HIS A 1 204 ? 5.284 -9.579 2.288 1.00 98.38 204 HIS A O 1
ATOM 1504 N N . ASN A 1 205 ? 7.159 -10.685 2.733 1.00 98.38 205 ASN A N 1
ATOM 1505 C CA . ASN A 1 205 ? 6.451 -11.912 3.128 1.00 98.38 205 ASN A CA 1
ATOM 1506 C C . ASN A 1 205 ? 5.877 -11.847 4.553 1.00 98.38 205 ASN A C 1
ATOM 1508 O O . ASN A 1 205 ? 5.143 -12.750 4.956 1.00 98.38 205 ASN A O 1
ATOM 1512 N N . ASN A 1 206 ? 6.250 -10.839 5.347 1.00 98.50 206 ASN A N 1
ATOM 1513 C CA . ASN A 1 206 ? 5.708 -10.646 6.683 1.00 98.50 206 ASN A CA 1
ATOM 1514 C C . ASN A 1 206 ? 4.552 -9.644 6.645 1.00 98.50 206 ASN A C 1
ATOM 1516 O O . ASN A 1 206 ? 4.755 -8.440 6.741 1.00 98.50 206 ASN A O 1
ATOM 1520 N N . THR A 1 207 ? 3.326 -10.149 6.583 1.00 98.50 207 THR A N 1
ATOM 1521 C CA . THR A 1 207 ? 2.117 -9.315 6.598 1.00 98.50 207 THR A CA 1
ATOM 1522 C C . THR A 1 207 ? 1.454 -9.251 7.981 1.00 98.50 207 THR A C 1
ATOM 1524 O O . THR A 1 207 ? 0.285 -8.880 8.102 1.00 98.50 207 THR A O 1
ATOM 1527 N N . ALA A 1 208 ? 2.160 -9.677 9.039 1.00 98.38 208 ALA A N 1
ATOM 1528 C CA . ALA A 1 208 ? 1.620 -9.846 10.393 1.00 98.38 208 ALA A CA 1
ATOM 1529 C C . ALA A 1 208 ? 0.332 -10.702 10.453 1.00 98.38 208 ALA A C 1
ATOM 1531 O O . ALA A 1 208 ? -0.523 -10.503 11.320 1.00 98.38 208 ALA A O 1
ATOM 1532 N N . GLY A 1 209 ? 0.197 -11.666 9.536 1.00 98.00 209 GLY A N 1
ATOM 1533 C CA . GLY A 1 209 ? -0.967 -12.552 9.432 1.00 98.00 209 GLY A CA 1
ATOM 1534 C C . GLY A 1 209 ? -2.177 -11.939 8.721 1.00 98.00 209 GLY A C 1
ATOM 1535 O O . GLY A 1 209 ? -3.246 -12.544 8.736 1.00 98.00 209 GLY A O 1
ATOM 1536 N N . ILE A 1 210 ? -2.035 -10.763 8.102 1.00 98.56 210 ILE A N 1
ATOM 1537 C CA . ILE A 1 210 ? -3.106 -10.090 7.358 1.00 98.56 210 ILE A CA 1
ATOM 1538 C C . ILE A 1 210 ? -2.947 -10.355 5.861 1.00 98.56 210 ILE A C 1
ATOM 1540 O O . ILE A 1 210 ? -1.852 -10.234 5.322 1.00 98.56 210 ILE A O 1
ATOM 1544 N N . GLN A 1 211 ? -4.026 -10.713 5.164 1.00 98.31 211 GLN A N 1
ATOM 1545 C CA . GLN A 1 211 ? -3.975 -10.839 3.706 1.00 98.31 211 GLN A CA 1
ATOM 1546 C C . GLN A 1 211 ? -4.029 -9.465 3.031 1.00 98.31 211 GLN A C 1
ATOM 1548 O O . GLN A 1 211 ? -4.861 -8.617 3.378 1.00 98.31 211 GLN A O 1
ATOM 1553 N N . ILE A 1 212 ? -3.156 -9.278 2.042 1.00 98.62 212 ILE A N 1
ATOM 1554 C CA . ILE A 1 212 ? -3.084 -8.091 1.192 1.00 98.62 212 ILE A CA 1
ATOM 1555 C C . ILE A 1 212 ? -3.723 -8.433 -0.156 1.00 98.62 212 ILE A C 1
ATOM 1557 O O . ILE A 1 212 ? -3.179 -9.208 -0.943 1.00 98.62 212 ILE A O 1
ATOM 1561 N N . HIS A 1 213 ? -4.902 -7.874 -0.406 1.00 98.38 213 HIS A N 1
ATOM 1562 C CA . HIS A 1 213 ? -5.712 -8.084 -1.598 1.00 98.38 213 HIS A CA 1
ATOM 1563 C C . HIS A 1 213 ? -5.432 -6.990 -2.624 1.00 98.38 213 HIS A C 1
ATOM 1565 O O . HIS A 1 213 ? -5.944 -5.876 -2.523 1.00 98.38 213 HIS A O 1
ATOM 1571 N N . HIS A 1 214 ? -4.632 -7.327 -3.624 1.00 98.50 214 HIS A N 1
ATOM 1572 C CA . HIS A 1 214 ? -4.183 -6.417 -4.669 1.00 98.50 214 HIS A CA 1
ATOM 1573 C C . HIS A 1 214 ? -5.271 -6.143 -5.704 1.00 98.50 214 HIS A C 1
ATOM 1575 O O . HIS A 1 214 ? -5.916 -7.065 -6.217 1.00 98.50 214 HIS A O 1
ATOM 1581 N N . VAL A 1 215 ? -5.440 -4.864 -6.025 1.00 98.12 215 VAL A N 1
ATOM 1582 C CA . VAL A 1 215 ? -6.327 -4.339 -7.064 1.00 98.12 215 VAL A CA 1
ATOM 1583 C C . VAL A 1 215 ? -5.459 -3.521 -8.027 1.00 98.12 215 VAL A C 1
ATOM 1585 O O . VAL A 1 215 ? -5.237 -2.334 -7.776 1.00 98.12 215 VAL A O 1
ATOM 1588 N N . PRO A 1 216 ? -4.919 -4.145 -9.091 1.00 97.56 216 PRO A N 1
ATOM 1589 C CA . PRO A 1 216 ? -4.098 -3.456 -10.083 1.00 97.56 216 PRO A CA 1
ATOM 1590 C C . PRO A 1 216 ? -4.952 -2.765 -11.157 1.00 97.56 216 PRO A C 1
ATOM 1592 O O . PRO A 1 216 ? -6.023 -3.256 -11.540 1.00 97.56 216 PRO A O 1
ATOM 1595 N N . GLY A 1 217 ? -4.453 -1.634 -11.653 1.00 97.00 217 GLY A N 1
ATOM 1596 C CA . GLY A 1 217 ? -4.983 -0.918 -12.811 1.00 97.00 217 GLY A CA 1
ATOM 1597 C C . GLY A 1 217 ? -4.066 -1.097 -14.017 1.00 97.00 217 GLY A C 1
ATOM 1598 O O . GLY A 1 217 ? -2.867 -1.255 -13.828 1.00 97.00 217 GLY A O 1
ATOM 1599 N N . TYR A 1 218 ? -4.613 -1.084 -15.233 1.00 96.06 218 TYR A N 1
ATOM 1600 C CA . TYR A 1 218 ? -3.827 -1.190 -16.476 1.00 96.06 218 TYR A CA 1
ATOM 1601 C C . TYR A 1 218 ? -4.161 -0.129 -17.531 1.00 96.06 218 TYR A C 1
ATOM 1603 O O . TYR A 1 218 ? -3.925 -0.292 -18.726 1.00 96.06 218 TYR A O 1
ATOM 1611 N N . LYS A 1 219 ? -4.774 0.983 -17.118 1.00 95.44 219 LYS A N 1
ATOM 1612 C CA . LYS A 1 219 ? -4.990 2.115 -18.026 1.00 95.44 219 LYS A CA 1
ATOM 1613 C C . LYS A 1 219 ? -3.771 3.032 -17.970 1.00 95.44 219 LYS A C 1
ATOM 1615 O O . LYS A 1 219 ? -3.813 4.081 -17.321 1.00 95.44 219 LYS A O 1
ATOM 1620 N N . GLY A 1 220 ? -2.703 2.590 -18.629 1.00 88.38 220 GLY A N 1
ATOM 1621 C CA . GLY A 1 220 ? -1.456 3.330 -18.783 1.00 88.38 220 GLY A CA 1
ATOM 1622 C C . GLY A 1 220 ? -1.632 4.676 -19.495 1.00 88.38 220 GLY A C 1
ATOM 1623 O O . GLY A 1 220 ? -2.723 5.037 -19.952 1.00 88.38 220 GLY A O 1
ATOM 1624 N N . ALA A 1 221 ? -0.543 5.434 -19.606 1.00 86.81 221 ALA A N 1
ATOM 1625 C CA . ALA A 1 221 ? -0.517 6.721 -20.294 1.00 86.81 221 ALA A CA 1
ATOM 1626 C C . ALA A 1 221 ? 0.708 6.843 -21.206 1.00 86.81 221 ALA A C 1
ATOM 1628 O O . ALA A 1 221 ? 1.804 6.383 -20.881 1.00 86.81 221 ALA A O 1
ATOM 1629 N N . PHE A 1 222 ? 0.533 7.526 -22.340 1.00 77.81 222 PHE A N 1
ATOM 1630 C CA . PHE A 1 222 ? 1.631 7.819 -23.259 1.00 77.81 222 PHE A CA 1
ATOM 1631 C C . PHE A 1 222 ? 2.743 8.605 -22.546 1.00 77.81 222 PHE A C 1
ATOM 1633 O O . PHE A 1 222 ? 2.476 9.643 -21.942 1.00 77.81 222 PHE A O 1
ATOM 1640 N N . GLY A 1 223 ? 3.984 8.115 -22.618 1.00 78.94 223 GLY A N 1
ATOM 1641 C CA . GLY A 1 223 ? 5.134 8.662 -21.891 1.00 78.94 223 GLY A CA 1
ATOM 1642 C C . GLY A 1 223 ? 5.511 7.803 -20.679 1.00 78.94 223 GLY A C 1
ATOM 1643 O O . GLY A 1 223 ? 6.463 7.033 -20.794 1.00 78.94 223 GLY A O 1
ATOM 1644 N N . PRO A 1 224 ? 4.784 7.871 -19.544 1.00 76.81 224 PRO A N 1
ATOM 1645 C CA . PRO A 1 224 ? 5.071 7.053 -18.362 1.00 76.81 224 PRO A CA 1
ATOM 1646 C C . PRO A 1 224 ? 5.137 5.546 -18.647 1.00 76.81 224 PRO A C 1
ATOM 1648 O O . PRO A 1 224 ? 6.083 4.880 -18.219 1.00 76.81 224 PRO A O 1
ATOM 1651 N N . SER A 1 225 ? 4.203 5.025 -19.450 1.00 83.12 225 SER A N 1
ATOM 1652 C CA . SER A 1 225 ? 4.156 3.604 -19.827 1.00 83.12 225 SER A CA 1
ATOM 1653 C C . SER A 1 225 ? 5.312 3.163 -20.735 1.00 83.12 225 SER A C 1
ATOM 1655 O O . SER A 1 225 ? 5.505 1.976 -20.948 1.00 83.12 225 SER A O 1
ATOM 1657 N N . ALA A 1 226 ? 6.128 4.086 -21.265 1.00 78.31 226 ALA A N 1
ATOM 1658 C CA . ALA A 1 226 ? 7.330 3.716 -22.021 1.00 78.31 226 ALA A CA 1
ATOM 1659 C C . ALA A 1 226 ? 8.473 3.209 -21.118 1.00 78.31 226 ALA A C 1
ATOM 1661 O O . ALA A 1 226 ? 9.441 2.637 -21.613 1.00 78.31 226 ALA A O 1
ATOM 1662 N N . ILE A 1 227 ? 8.386 3.458 -19.807 1.00 85.81 227 ILE A N 1
ATOM 1663 C CA . ILE A 1 227 ? 9.429 3.130 -18.821 1.00 85.81 227 ILE A CA 1
ATOM 1664 C C . ILE A 1 227 ? 8.909 2.129 -17.784 1.00 85.81 227 ILE A C 1
ATOM 1666 O O . ILE A 1 227 ? 9.693 1.397 -17.179 1.00 85.81 227 ILE A O 1
ATOM 1670 N N . LEU A 1 228 ? 7.590 2.071 -17.594 1.00 86.56 228 LEU A N 1
ATOM 1671 C CA . LEU A 1 228 ? 6.933 1.050 -16.790 1.00 86.56 228 LEU A CA 1
ATOM 1672 C C . LEU A 1 228 ? 6.890 -0.272 -17.580 1.00 86.56 228 LEU A C 1
ATOM 1674 O O . LEU A 1 228 ? 6.500 -0.281 -18.746 1.00 86.56 228 LEU A O 1
ATOM 1678 N N . PRO A 1 229 ? 7.328 -1.398 -16.995 1.00 90.88 229 PRO A N 1
ATOM 1679 C CA . PRO A 1 229 ? 7.380 -2.660 -17.709 1.00 90.88 229 PRO A CA 1
ATOM 1680 C C . PRO A 1 229 ? 6.022 -3.377 -17.682 1.00 90.88 229 PRO A C 1
ATOM 1682 O O . PRO A 1 229 ? 5.485 -3.668 -16.613 1.00 90.88 229 PRO A O 1
ATOM 1685 N N . GLY A 1 230 ? 5.539 -3.788 -18.856 1.00 92.69 230 GLY A N 1
ATOM 1686 C CA . GLY A 1 230 ? 4.291 -4.547 -18.991 1.00 92.69 230 GLY A CA 1
ATOM 1687 C C . GLY A 1 230 ? 3.052 -3.678 -18.792 1.00 92.69 230 GLY A C 1
ATOM 1688 O O . GLY A 1 230 ? 3.059 -2.510 -19.161 1.00 92.69 230 GLY A O 1
ATOM 1689 N N . GLU A 1 231 ? 1.991 -4.261 -18.238 1.00 95.44 231 GLU A N 1
ATOM 1690 C CA . GLU A 1 231 ? 0.771 -3.525 -17.907 1.00 95.44 231 GLU A CA 1
ATOM 1691 C C . GLU A 1 231 ? 0.995 -2.625 -16.683 1.00 95.44 231 GLU A C 1
ATOM 1693 O O . GLU A 1 231 ? 1.629 -3.009 -15.687 1.00 95.44 231 GLU A O 1
ATOM 1698 N N . ASP A 1 232 ? 0.456 -1.411 -16.761 1.00 95.50 232 ASP A N 1
ATOM 1699 C CA . ASP A 1 232 ? 0.651 -0.365 -15.767 1.00 95.50 232 ASP A CA 1
ATOM 1700 C C . ASP A 1 232 ? -0.530 0.609 -15.717 1.00 95.50 232 ASP A C 1
ATOM 1702 O O . ASP A 1 232 ? -1.330 0.724 -16.647 1.00 95.50 232 ASP A O 1
ATOM 1706 N N . ASP A 1 233 ? -0.635 1.344 -14.617 1.00 94.62 233 ASP A N 1
ATOM 1707 C CA . ASP A 1 233 ? -1.695 2.325 -14.397 1.00 94.62 233 ASP A CA 1
ATOM 1708 C C . ASP A 1 233 ? -1.237 3.778 -14.585 1.00 94.62 233 ASP A C 1
ATOM 1710 O O . ASP A 1 233 ? -1.838 4.660 -13.983 1.00 94.62 233 ASP A O 1
ATOM 1714 N N . TYR A 1 234 ? -0.196 4.008 -15.391 1.00 91.94 234 TYR A N 1
ATOM 1715 C CA . TYR A 1 234 ? 0.647 5.200 -15.572 1.00 91.94 234 TYR A CA 1
ATOM 1716 C C . TYR A 1 234 ? 1.600 5.545 -14.432 1.00 91.94 234 TYR A C 1
ATOM 1718 O O . TYR A 1 234 ? 2.440 6.418 -14.637 1.00 91.94 234 TYR A O 1
ATOM 1726 N N . ALA A 1 235 ? 1.506 4.926 -13.254 1.00 92.75 235 ALA A N 1
ATOM 1727 C CA . ALA A 1 235 ? 2.396 5.229 -12.133 1.00 92.75 235 ALA A CA 1
ATOM 1728 C C . ALA A 1 235 ? 3.119 3.995 -11.595 1.00 92.75 235 ALA A C 1
ATOM 1730 O O . ALA A 1 235 ? 4.261 4.099 -11.141 1.00 92.75 235 ALA A O 1
ATOM 1731 N N . VAL A 1 236 ? 2.467 2.839 -11.622 1.00 95.75 236 VAL A N 1
ATOM 1732 C CA . VAL A 1 236 ? 2.945 1.600 -11.023 1.00 95.75 236 VAL A CA 1
ATOM 1733 C C . VAL A 1 236 ? 2.681 0.439 -11.979 1.00 95.75 236 VAL A C 1
ATOM 1735 O O . VAL A 1 236 ? 1.566 0.250 -12.461 1.00 95.75 236 VAL A O 1
ATOM 1738 N N . ALA A 1 237 ? 3.717 -0.360 -12.227 1.00 96.50 237 ALA A N 1
ATOM 1739 C CA . ALA A 1 237 ? 3.622 -1.573 -13.027 1.00 96.50 237 ALA A CA 1
ATOM 1740 C C . ALA A 1 237 ? 3.115 -2.773 -12.209 1.00 96.50 237 ALA A C 1
ATOM 1742 O O . ALA A 1 237 ? 3.220 -2.819 -10.975 1.00 96.50 237 ALA A O 1
ATOM 1743 N N . TYR A 1 238 ? 2.619 -3.794 -12.907 1.00 96.81 238 TYR A N 1
ATOM 1744 C CA . TYR A 1 238 ? 2.000 -4.979 -12.302 1.00 96.81 238 TYR A CA 1
ATOM 1745 C C . TYR A 1 238 ? 2.868 -5.713 -11.286 1.00 96.81 238 TYR A C 1
ATOM 1747 O O . TYR A 1 238 ? 2.345 -6.205 -10.288 1.00 96.81 238 TYR A O 1
ATOM 1755 N N . HIS A 1 239 ? 4.189 -5.773 -11.477 1.00 96.81 239 HIS A N 1
ATOM 1756 C CA . HIS A 1 239 ? 5.065 -6.437 -10.504 1.00 96.81 239 HIS A CA 1
ATOM 1757 C C . HIS A 1 239 ? 4.921 -5.854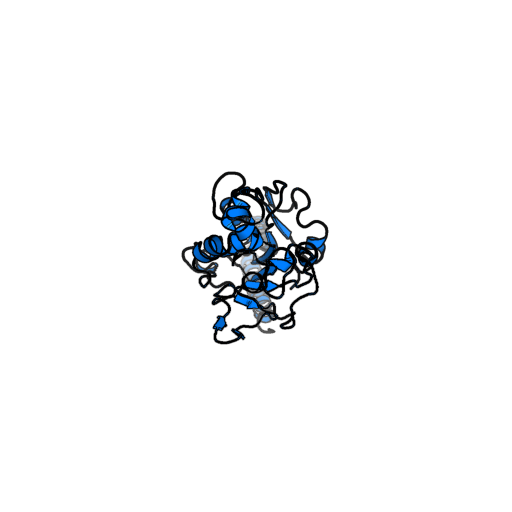 -9.088 1.00 96.81 239 HIS A C 1
ATOM 1759 O O . HIS A 1 239 ? 5.003 -6.584 -8.100 1.00 96.81 239 HIS A O 1
ATOM 1765 N N . SER A 1 240 ? 4.648 -4.554 -8.996 1.00 97.75 240 SER A N 1
ATOM 1766 C CA . SER A 1 240 ? 4.474 -3.828 -7.745 1.00 97.75 240 SER A CA 1
ATOM 1767 C C . SER A 1 240 ? 3.011 -3.857 -7.303 1.00 97.75 240 SER A C 1
ATOM 1769 O O . SER A 1 240 ? 2.721 -4.332 -6.204 1.00 97.75 240 SER A O 1
ATOM 1771 N N . ALA A 1 241 ? 2.083 -3.506 -8.203 1.00 97.88 241 ALA A N 1
ATOM 1772 C CA . ALA A 1 241 ? 0.646 -3.445 -7.919 1.00 97.88 241 ALA A CA 1
ATOM 1773 C C . ALA A 1 241 ? -0.010 -4.809 -7.634 1.00 97.88 241 ALA A C 1
ATOM 1775 O O . ALA A 1 241 ? -1.157 -4.847 -7.198 1.00 97.88 241 ALA A O 1
ATOM 1776 N N . CYS A 1 242 ? 0.698 -5.914 -7.886 1.00 97.88 242 CYS A N 1
ATOM 1777 C CA . CYS A 1 242 ? 0.295 -7.277 -7.539 1.00 97.88 242 CYS A CA 1
ATOM 1778 C C . CYS A 1 242 ? 1.172 -7.929 -6.466 1.00 97.88 242 CYS A C 1
ATOM 1780 O O . CYS A 1 242 ? 0.951 -9.096 -6.141 1.00 97.88 242 CYS A O 1
ATOM 1782 N N . GLY A 1 243 ? 2.169 -7.228 -5.922 1.00 97.56 243 GLY A N 1
ATOM 1783 C CA . GLY A 1 243 ? 3.020 -7.753 -4.855 1.00 97.56 243 GLY A CA 1
ATOM 1784 C C . GLY A 1 243 ? 3.884 -8.945 -5.271 1.00 97.56 243 GLY A C 1
ATOM 1785 O O . GLY A 1 243 ? 3.937 -9.938 -4.548 1.00 97.56 243 GLY A O 1
ATOM 1786 N N . TYR A 1 244 ? 4.549 -8.877 -6.425 1.00 98.12 244 TYR A N 1
ATOM 1787 C CA . TYR A 1 244 ? 5.480 -9.913 -6.876 1.00 98.12 244 TYR A CA 1
ATOM 1788 C C . TYR A 1 244 ? 6.866 -9.771 -6.258 1.00 98.12 244 TYR A C 1
ATOM 1790 O O . TYR A 1 244 ? 7.359 -8.668 -6.027 1.00 98.12 244 TYR A O 1
ATOM 1798 N N . ASN A 1 245 ? 7.541 -10.908 -6.081 1.00 95.94 245 ASN A N 1
ATOM 1799 C CA . ASN A 1 245 ? 8.877 -11.036 -5.499 1.00 95.94 245 ASN A CA 1
ATOM 1800 C C . ASN A 1 245 ? 10.037 -10.540 -6.376 1.00 95.94 245 ASN A C 1
ATOM 1802 O O . ASN A 1 245 ? 11.170 -10.456 -5.891 1.00 95.94 245 ASN A O 1
ATOM 1806 N N . ARG A 1 246 ? 9.767 -10.145 -7.623 1.00 95.25 246 ARG A N 1
ATOM 1807 C CA . ARG A 1 246 ? 10.736 -9.545 -8.549 1.00 95.25 246 ARG A CA 1
ATOM 1808 C C . ARG A 1 246 ? 10.061 -8.472 -9.395 1.00 95.25 246 ARG A C 1
ATOM 1810 O O . ARG A 1 246 ? 8.865 -8.571 -9.642 1.00 95.25 246 ARG A O 1
ATOM 1817 N N . ALA A 1 247 ? 10.838 -7.486 -9.840 1.00 95.44 247 ALA A N 1
ATOM 1818 C CA . ALA A 1 247 ? 10.388 -6.503 -10.821 1.00 95.44 247 ALA A CA 1
ATOM 1819 C C . ALA A 1 247 ? 10.458 -7.071 -12.247 1.00 95.44 247 ALA A C 1
ATOM 1821 O O . ALA A 1 247 ? 11.297 -7.928 -12.536 1.00 95.44 247 ALA A O 1
ATOM 1822 N N . GLY A 1 248 ? 9.576 -6.610 -13.130 1.00 93.38 248 GLY A N 1
ATOM 1823 C CA . GLY A 1 248 ? 9.531 -7.038 -14.527 1.00 93.38 248 GLY A CA 1
ATOM 1824 C C . GLY A 1 248 ? 8.178 -6.794 -15.186 1.00 93.38 248 GLY A C 1
ATOM 1825 O O . GLY A 1 248 ? 7.219 -6.407 -14.521 1.00 93.38 248 GLY A O 1
ATOM 1826 N N . GLY A 1 249 ? 8.129 -7.020 -16.500 1.00 93.19 249 GLY A N 1
ATOM 1827 C CA . GLY A 1 249 ? 6.934 -6.807 -17.310 1.00 93.19 249 GLY A CA 1
ATOM 1828 C C . GLY A 1 249 ? 5.967 -7.971 -17.194 1.00 93.19 249 GLY A C 1
ATOM 1829 O O . GLY A 1 249 ? 6.314 -9.101 -17.538 1.00 93.19 249 GLY A O 1
ATOM 1830 N N . LEU A 1 250 ? 4.766 -7.684 -16.701 1.00 94.81 250 LEU A N 1
ATOM 1831 C CA . LEU A 1 250 ? 3.688 -8.650 -16.513 1.00 94.81 250 LEU A CA 1
ATOM 1832 C C . LEU A 1 250 ? 2.400 -8.096 -17.118 1.00 94.81 250 LEU A C 1
ATOM 1834 O O . LEU A 1 250 ? 2.176 -6.892 -17.086 1.00 94.81 250 LEU A O 1
ATOM 1838 N N . ASP A 1 251 ? 1.555 -8.984 -17.630 1.00 94.25 251 ASP A N 1
ATOM 1839 C CA . ASP A 1 251 ? 0.239 -8.673 -18.206 1.00 94.25 251 ASP A CA 1
ATOM 1840 C C . ASP A 1 251 ? -0.926 -9.162 -17.328 1.00 94.25 251 ASP A C 1
ATOM 1842 O O . ASP A 1 251 ? -2.104 -8.935 -17.614 1.00 94.25 251 ASP A O 1
ATOM 1846 N N . LYS A 1 252 ? -0.603 -9.890 -16.254 1.00 95.25 252 LYS A N 1
ATOM 1847 C CA . LYS A 1 252 ? -1.560 -10.549 -15.367 1.00 95.25 252 LYS A CA 1
ATOM 1848 C C . LYS A 1 252 ? -1.131 -10.463 -13.909 1.00 95.25 252 LYS A C 1
ATOM 1850 O O . LYS A 1 252 ? 0.040 -10.321 -13.573 1.00 95.25 252 LYS A O 1
ATOM 1855 N N . CYS A 1 253 ? -2.121 -10.623 -13.043 1.00 95.69 253 CYS A N 1
ATOM 1856 C CA . CYS A 1 253 ? -2.018 -10.633 -11.595 1.00 95.69 253 CYS A CA 1
ATOM 1857 C C . CYS A 1 253 ? -2.469 -11.998 -11.062 1.00 95.69 253 CYS A C 1
ATOM 1859 O O . CYS A 1 253 ? -3.651 -12.235 -10.823 1.00 95.69 253 CYS A O 1
ATOM 1861 N N . GLN A 1 254 ? -1.557 -12.949 -10.934 1.00 95.19 254 GLN A N 1
ATOM 1862 C CA . GLN A 1 254 ? -1.791 -14.326 -10.475 1.00 95.19 254 GLN A CA 1
ATOM 1863 C C . GLN A 1 254 ? -0.773 -14.730 -9.402 1.00 95.19 254 GLN A C 1
ATOM 1865 O O . GLN A 1 254 ? 0.286 -14.124 -9.300 1.00 95.19 254 GLN A O 1
ATOM 1870 N N . SER A 1 255 ? -1.043 -15.794 -8.645 1.00 94.81 255 SER A N 1
ATOM 1871 C CA . SER A 1 255 ? -0.125 -16.274 -7.597 1.00 94.81 255 SER A CA 1
ATOM 1872 C C . SER A 1 255 ? 1.292 -16.547 -8.112 1.00 94.81 255 SER A C 1
ATOM 1874 O O . SER A 1 255 ? 2.269 -16.245 -7.426 1.00 94.81 255 SER A O 1
ATOM 1876 N N . SER A 1 256 ? 1.414 -17.068 -9.335 1.00 96.06 256 SER A N 1
ATOM 1877 C CA . SER A 1 256 ? 2.686 -17.199 -10.036 1.00 96.06 256 SER A CA 1
ATOM 1878 C C . SER A 1 256 ? 2.512 -17.067 -11.548 1.00 96.06 256 SER A C 1
ATOM 1880 O O . SER A 1 256 ? 1.488 -17.479 -12.093 1.00 96.06 256 SER A O 1
ATOM 1882 N N . ILE A 1 257 ? 3.507 -16.474 -12.207 1.00 95.44 257 ILE A N 1
ATOM 1883 C CA . ILE A 1 257 ? 3.584 -16.294 -13.659 1.00 95.44 257 ILE A CA 1
ATOM 1884 C C . ILE A 1 257 ? 4.994 -16.662 -14.111 1.00 95.44 257 ILE A C 1
ATOM 1886 O O . ILE A 1 257 ? 5.975 -16.271 -13.479 1.00 95.44 257 ILE A O 1
ATOM 1890 N N . VAL A 1 258 ? 5.098 -17.384 -15.222 1.00 93.88 258 VAL A N 1
ATOM 1891 C CA . VAL A 1 258 ? 6.370 -17.646 -15.901 1.00 93.88 258 VAL A CA 1
ATOM 1892 C C . VAL A 1 258 ? 6.425 -16.769 -17.147 1.00 93.88 258 VAL A C 1
ATOM 1894 O O . VAL A 1 258 ? 5.540 -16.857 -17.994 1.00 93.88 258 VAL A O 1
ATOM 1897 N N . SER A 1 259 ? 7.448 -15.921 -17.250 1.00 89.19 259 SER A N 1
ATOM 1898 C CA . SER A 1 259 ? 7.725 -15.100 -18.433 1.00 89.19 259 SER A CA 1
ATOM 1899 C C . SER A 1 259 ? 9.167 -15.342 -18.872 1.00 89.19 259 SER A C 1
ATOM 1901 O O . SER A 1 259 ? 10.119 -15.068 -18.134 1.00 89.19 259 SER A O 1
ATOM 1903 N N . GLY A 1 260 ? 9.331 -15.950 -20.050 1.00 87.94 260 GLY A N 1
ATOM 1904 C CA . GLY A 1 260 ? 10.616 -16.486 -20.496 1.00 87.94 260 GLY A CA 1
ATOM 1905 C C . GLY A 1 260 ? 11.170 -17.515 -19.504 1.00 87.94 260 GLY A C 1
ATOM 1906 O O . GLY A 1 260 ? 10.490 -18.473 -19.147 1.00 87.94 260 GLY A O 1
ATOM 1907 N N . SER A 1 261 ? 12.401 -17.301 -19.037 1.00 90.31 261 SER A N 1
ATOM 1908 C CA . SER A 1 261 ? 13.064 -18.141 -18.028 1.00 90.31 261 SER A CA 1
ATOM 1909 C C . SER A 1 261 ? 12.855 -17.665 -16.584 1.00 90.31 261 SER A C 1
ATOM 1911 O O . SER A 1 261 ? 13.480 -18.199 -15.668 1.00 90.31 261 SER A O 1
ATOM 1913 N N . THR A 1 262 ? 12.034 -16.633 -16.367 1.00 94.00 262 THR A N 1
ATOM 1914 C CA . THR A 1 262 ? 11.843 -16.015 -15.051 1.00 94.00 262 THR A CA 1
ATOM 1915 C C . THR A 1 262 ? 10.470 -16.354 -14.491 1.00 94.00 262 THR A C 1
ATOM 1917 O O . THR A 1 262 ? 9.444 -16.129 -15.132 1.00 94.00 262 THR A O 1
ATOM 1920 N N . THR A 1 263 ? 10.454 -16.847 -13.253 1.00 96.06 263 THR A N 1
ATOM 1921 C CA . THR A 1 263 ? 9.229 -17.060 -12.480 1.00 96.06 263 THR A CA 1
ATOM 1922 C C . THR A 1 263 ? 9.011 -15.897 -11.525 1.00 96.06 263 THR A C 1
ATOM 1924 O O . THR A 1 263 ? 9.853 -15.599 -10.672 1.00 96.06 263 THR A O 1
ATOM 1927 N N . TYR A 1 264 ? 7.849 -15.274 -11.653 1.00 97.06 264 TYR A N 1
ATOM 1928 C CA . TYR A 1 264 ? 7.327 -14.258 -10.758 1.00 97.06 264 TYR A CA 1
ATOM 1929 C C . TYR A 1 264 ? 6.362 -14.939 -9.798 1.00 97.06 264 TYR A C 1
ATOM 1931 O O . TYR A 1 264 ? 5.448 -15.647 -10.225 1.00 97.06 264 TYR A O 1
ATOM 1939 N N . THR A 1 265 ? 6.551 -14.733 -8.501 1.00 97.56 265 THR A N 1
ATOM 1940 C CA . THR A 1 265 ? 5.665 -15.284 -7.468 1.00 97.56 265 THR A CA 1
ATOM 1941 C C . THR A 1 265 ? 5.210 -14.152 -6.568 1.00 97.56 265 THR A C 1
ATOM 1943 O O . THR A 1 265 ? 6.033 -13.316 -6.185 1.00 97.56 265 THR A O 1
ATOM 1946 N N . GLN A 1 266 ? 3.917 -14.093 -6.254 1.00 97.75 266 GLN A N 1
ATOM 1947 C CA . GLN A 1 266 ? 3.430 -13.143 -5.257 1.00 97.75 266 GLN A CA 1
ATOM 1948 C C . GLN A 1 266 ? 4.096 -13.431 -3.908 1.00 97.75 266 GLN A C 1
ATOM 1950 O O . GLN A 1 266 ? 4.364 -14.586 -3.569 1.00 97.75 266 GLN A O 1
ATOM 1955 N N . TYR A 1 267 ? 4.393 -12.383 -3.148 1.00 98.19 267 TYR A N 1
ATOM 1956 C CA . TYR A 1 267 ? 4.862 -12.534 -1.777 1.00 98.19 267 TYR A CA 1
ATOM 1957 C C . TYR A 1 267 ? 3.836 -13.303 -0.934 1.00 98.19 267 TYR A C 1
ATOM 1959 O O . TYR A 1 267 ? 2.627 -13.237 -1.169 1.00 98.19 267 TYR A O 1
ATOM 1967 N N . THR A 1 268 ? 4.304 -14.038 0.072 1.00 97.75 268 THR A N 1
ATOM 1968 C CA . THR A 1 268 ? 3.411 -14.737 1.002 1.00 97.75 268 THR A CA 1
ATOM 1969 C C . THR A 1 268 ? 2.462 -13.743 1.668 1.00 97.75 268 THR A C 1
ATOM 1971 O O . THR A 1 268 ? 2.893 -12.707 2.162 1.00 97.75 268 THR A O 1
ATOM 1974 N N . GLY A 1 269 ? 1.165 -14.062 1.692 1.00 97.19 269 GLY A N 1
ATOM 1975 C CA . GLY A 1 269 ? 0.126 -13.173 2.226 1.00 97.19 269 GLY A CA 1
ATOM 1976 C C . GLY A 1 269 ? -0.400 -12.143 1.221 1.00 97.19 269 GLY A C 1
ATOM 1977 O O . GLY A 1 269 ? -1.378 -11.462 1.525 1.00 97.19 269 GLY A O 1
ATOM 1978 N N . HIS A 1 270 ? 0.186 -12.061 0.022 1.00 98.44 270 HIS A N 1
ATOM 1979 C CA . HIS A 1 270 ? -0.292 -11.221 -1.071 1.00 98.44 270 HIS A CA 1
ATOM 1980 C C . HIS A 1 270 ? -1.109 -12.066 -2.040 1.00 98.44 270 HIS A C 1
ATOM 1982 O O . HIS A 1 270 ? -0.680 -13.128 -2.490 1.00 98.44 270 HIS A O 1
ATOM 1988 N N . VAL A 1 271 ? -2.298 -11.582 -2.369 1.00 97.56 271 VAL A N 1
ATOM 1989 C CA . VAL A 1 271 ? -3.212 -12.244 -3.297 1.00 97.56 271 VAL A CA 1
ATOM 1990 C C . VAL A 1 271 ? -3.870 -11.202 -4.182 1.00 97.56 271 VAL A C 1
ATOM 1992 O O . VAL A 1 271 ? -4.087 -10.065 -3.770 1.00 97.56 271 VAL A O 1
ATOM 1995 N N . ARG A 1 272 ? -4.247 -11.578 -5.403 1.00 97.19 272 ARG A N 1
ATOM 1996 C CA . ARG A 1 272 ? -5.191 -10.762 -6.176 1.00 97.19 272 ARG A CA 1
ATOM 1997 C C . ARG A 1 272 ? -6.526 -10.686 -5.424 1.00 97.19 272 ARG A C 1
ATOM 1999 O O . ARG A 1 272 ? -6.990 -11.696 -4.890 1.00 97.19 272 ARG A O 1
ATOM 2006 N N . ALA A 1 273 ? -7.173 -9.522 -5.411 1.00 96.31 273 ALA 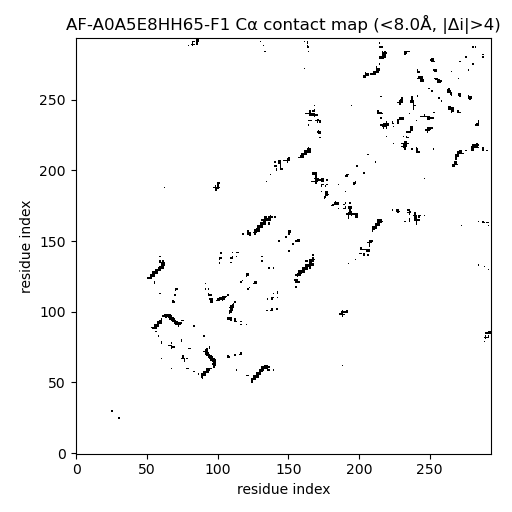A N 1
ATOM 2007 C CA . ALA A 1 273 ? -8.531 -9.408 -4.891 1.00 96.31 273 ALA A CA 1
ATOM 2008 C C . ALA A 1 273 ? -9.465 -10.425 -5.598 1.00 96.31 273 ALA A C 1
ATOM 2010 O O . ALA A 1 273 ? -9.514 -10.447 -6.831 1.00 96.31 273 ALA A O 1
ATOM 2011 N N . PRO A 1 274 ? -10.220 -11.267 -4.859 1.00 92.38 274 PRO A N 1
ATOM 2012 C CA . PRO A 1 274 ? -11.023 -12.346 -5.447 1.00 92.38 274 PRO A CA 1
ATOM 2013 C C . PRO A 1 274 ? -12.087 -11.881 -6.447 1.00 92.38 274 PRO A C 1
ATOM 2015 O O . PRO A 1 274 ? -12.490 -12.643 -7.318 1.00 92.38 274 PRO A O 1
ATOM 2018 N N . SER A 1 275 ? -12.529 -10.626 -6.338 1.00 92.25 275 SER A N 1
ATOM 2019 C CA . SER A 1 275 ? -13.508 -10.007 -7.239 1.00 92.25 275 SER A CA 1
ATOM 2020 C C . SER A 1 275 ? -12.940 -9.615 -8.611 1.00 92.25 275 SER A C 1
ATOM 2022 O O . SER A 1 275 ? -13.671 -9.056 -9.429 1.00 92.25 275 SER A O 1
ATOM 2024 N N . LEU A 1 276 ? -11.650 -9.862 -8.863 1.00 94.31 276 LEU A N 1
ATOM 2025 C CA . LEU A 1 276 ? -10.957 -9.496 -10.096 1.00 94.31 276 LEU A CA 1
ATOM 2026 C C . LEU A 1 276 ? -10.579 -10.714 -10.932 1.00 94.31 276 LEU A C 1
ATOM 2028 O O . LEU A 1 276 ? -10.132 -11.749 -10.420 1.00 94.31 276 LEU A O 1
ATOM 2032 N N . THR A 1 277 ? -10.655 -10.535 -12.249 1.00 95.25 277 THR A N 1
ATOM 2033 C CA . THR A 1 277 ? -9.974 -11.405 -13.208 1.00 95.25 277 THR A CA 1
ATOM 2034 C C . THR A 1 277 ? -8.461 -11.205 -13.108 1.00 95.25 277 THR A C 1
ATOM 2036 O O . THR A 1 277 ? -7.980 -10.221 -12.547 1.00 95.25 277 THR A O 1
ATOM 2039 N N . ALA A 1 278 ? -7.686 -12.134 -13.672 1.00 94.12 278 ALA A N 1
ATOM 2040 C CA . ALA A 1 278 ? -6.229 -12.012 -13.699 1.00 94.12 278 ALA A CA 1
ATOM 2041 C C . ALA A 1 278 ? -5.736 -10.745 -14.425 1.00 94.12 278 ALA A C 1
ATOM 2043 O O . ALA A 1 278 ? -4.629 -10.310 -14.150 1.00 94.12 278 ALA A O 1
ATOM 2044 N N . THR A 1 279 ? -6.549 -10.146 -15.294 1.00 94.88 279 THR A N 1
ATOM 2045 C CA . THR A 1 279 ? -6.224 -8.929 -16.053 1.00 94.88 279 THR A CA 1
ATOM 2046 C C . THR A 1 279 ? -6.367 -7.643 -15.234 1.00 94.88 279 THR A C 1
ATOM 2048 O O . THR A 1 279 ? -6.037 -6.589 -15.734 1.00 94.88 279 THR A O 1
ATOM 2051 N N . GLY A 1 280 ? -6.888 -7.664 -14.003 1.00 95.75 280 GLY A N 1
ATOM 2052 C CA . GLY A 1 280 ? -7.068 -6.422 -13.236 1.00 95.75 280 GLY A CA 1
ATOM 2053 C C . GLY A 1 280 ? -8.185 -5.520 -13.779 1.00 95.75 280 GLY A C 1
ATOM 2054 O O . GLY A 1 280 ? -9.182 -6.008 -14.315 1.00 95.75 280 GLY A O 1
ATOM 2055 N N . LEU A 1 281 ? -8.059 -4.202 -13.589 1.00 96.94 281 LEU A N 1
ATOM 2056 C CA . LEU A 1 281 ? -9.069 -3.212 -13.988 1.00 96.94 281 LEU A CA 1
ATOM 2057 C C . LEU A 1 281 ? -8.531 -2.210 -15.007 1.00 96.94 281 LEU A C 1
ATOM 2059 O O . LEU A 1 281 ? -7.457 -1.648 -14.814 1.00 96.94 281 LEU A O 1
ATOM 2063 N N . TYR A 1 282 ? -9.323 -1.894 -16.036 1.00 96.88 282 TYR A N 1
ATOM 2064 C CA . TYR A 1 282 ? -9.000 -0.815 -16.975 1.00 96.88 282 TYR A CA 1
ATOM 2065 C C . TYR A 1 282 ? -9.256 0.555 -16.334 1.00 96.88 282 TYR A C 1
ATOM 2067 O O . TYR A 1 282 ? -10.213 1.264 -16.651 1.00 96.88 282 TYR A O 1
ATOM 2075 N N . LYS A 1 283 ? -8.425 0.883 -15.349 1.00 96.69 283 LYS A N 1
ATOM 2076 C CA . LYS A 1 283 ? -8.437 2.113 -14.566 1.00 96.69 283 LYS A CA 1
ATOM 2077 C C . LYS A 1 283 ? -7.018 2.599 -14.394 1.00 96.69 283 LYS A C 1
ATOM 2079 O O . LYS A 1 283 ? -6.087 1.802 -14.287 1.00 96.69 283 LYS A O 1
ATOM 2084 N N . ASN A 1 284 ? -6.880 3.912 -14.409 1.00 96.06 284 ASN A N 1
ATOM 2085 C CA . ASN A 1 284 ? -5.602 4.560 -14.200 1.00 96.06 284 ASN A CA 1
ATOM 2086 C C . ASN A 1 284 ? -5.329 4.715 -12.694 1.00 96.06 284 ASN A C 1
ATOM 2088 O O . ASN A 1 284 ? -6.226 4.469 -11.875 1.00 96.06 284 ASN A O 1
ATOM 2092 N N . HIS A 1 285 ? -4.125 5.154 -12.320 1.00 95.38 285 HIS A N 1
ATOM 2093 C CA . HIS A 1 285 ? -3.721 5.241 -10.915 1.00 95.38 285 HIS A CA 1
ATOM 2094 C C . HIS A 1 285 ? -4.683 6.096 -10.074 1.00 95.38 285 HIS A C 1
ATOM 2096 O O . HIS A 1 285 ? -4.950 5.792 -8.923 1.00 95.38 285 HIS A O 1
ATOM 2102 N N . SER A 1 286 ? -5.287 7.149 -10.629 1.00 93.56 286 SER A N 1
ATOM 2103 C CA . SER A 1 286 ? -6.243 7.980 -9.879 1.00 93.56 286 SER A CA 1
ATOM 2104 C C . SER A 1 286 ? -7.651 7.383 -9.812 1.00 93.56 286 SER A C 1
ATOM 2106 O O . SER A 1 286 ? -8.330 7.504 -8.790 1.00 93.56 286 SER A O 1
ATOM 2108 N N . GLU A 1 287 ? -8.109 6.750 -10.891 1.00 95.19 287 GLU A N 1
ATOM 2109 C CA . GLU A 1 287 ? -9.450 6.167 -11.014 1.00 95.19 287 GLU A CA 1
ATOM 2110 C C . GLU A 1 287 ? -9.641 4.951 -10.103 1.00 95.19 287 GLU A C 1
ATOM 2112 O O . GLU A 1 287 ? -10.761 4.699 -9.640 1.00 95.19 287 GLU A O 1
ATOM 2117 N N . ILE A 1 288 ? -8.564 4.208 -9.834 1.00 94.94 288 ILE A N 1
ATOM 2118 C CA . ILE A 1 288 ? -8.603 2.979 -9.036 1.00 94.94 288 ILE A CA 1
ATOM 2119 C C . ILE A 1 288 ? -8.955 3.222 -7.567 1.00 94.94 288 ILE A C 1
ATOM 2121 O O . ILE A 1 288 ? -9.460 2.317 -6.906 1.00 94.94 288 ILE A O 1
ATOM 2125 N N . LYS A 1 289 ? -8.803 4.459 -7.067 1.00 93.56 289 LYS A N 1
ATOM 2126 C CA . LYS A 1 289 ? -9.243 4.861 -5.718 1.00 93.56 289 LYS A CA 1
ATOM 2127 C C . LYS A 1 289 ? -10.721 4.563 -5.450 1.00 93.56 289 LYS A C 1
ATOM 2129 O O . LYS A 1 289 ? -11.103 4.376 -4.298 1.00 93.56 289 LYS A O 1
ATOM 2134 N N . ASN A 1 290 ? -11.545 4.487 -6.497 1.00 93.62 290 ASN A N 1
ATOM 2135 C CA . ASN A 1 290 ? -12.974 4.176 -6.403 1.00 93.62 290 ASN A CA 1
ATOM 2136 C C . ASN A 1 290 ? -13.275 2.692 -6.123 1.00 93.62 290 ASN A C 1
ATOM 2138 O O . ASN A 1 290 ? -14.433 2.316 -5.992 1.00 93.62 290 ASN A O 1
ATOM 2142 N N . GLU A 1 291 ? -12.264 1.832 -6.026 1.00 94.69 291 GLU A N 1
ATOM 2143 C CA . GLU A 1 291 ? -12.442 0.377 -5.935 1.00 94.69 291 GLU A CA 1
ATOM 2144 C C . GLU A 1 291 ? -12.301 -0.160 -4.500 1.00 94.69 291 GLU A C 1
ATOM 2146 O O . GLU A 1 291 ? -12.057 -1.348 -4.287 1.00 94.69 291 GLU A O 1
ATOM 2151 N N . GLY A 1 292 ? -12.477 0.701 -3.491 1.00 88.50 292 GLY A N 1
ATOM 2152 C CA . GLY A 1 292 ? -12.290 0.365 -2.073 1.00 88.50 292 GLY A CA 1
ATOM 2153 C C . GLY A 1 292 ? -13.261 -0.678 -1.499 1.00 88.50 292 GLY A C 1
ATOM 2154 O O . GLY A 1 292 ? -13.083 -1.124 -0.367 1.00 88.50 292 GLY A O 1
ATOM 2155 N N . THR A 1 293 ? -14.292 -1.084 -2.243 1.00 88.88 293 THR A N 1
ATOM 2156 C CA . THR A 1 293 ? -15.249 -2.126 -1.829 1.00 88.88 293 THR A CA 1
ATOM 2157 C C . THR A 1 293 ? -14.725 -3.550 -1.986 1.00 88.88 293 THR A C 1
ATOM 2159 O O . THR A 1 293 ? -15.306 -4.467 -1.400 1.00 88.88 293 THR A O 1
ATOM 2162 N N . ARG A 1 294 ? -13.658 -3.739 -2.767 1.00 86.12 294 ARG A N 1
ATOM 2163 C CA . ARG A 1 294 ? -13.147 -5.053 -3.175 1.00 86.12 294 ARG A CA 1
ATOM 2164 C C . ARG A 1 294 ? -12.515 -5.841 -2.036 1.00 86.12 294 ARG A C 1
ATOM 2166 O O . ARG A 1 294 ? -11.880 -5.251 -1.132 1.00 86.12 294 ARG A O 1
#

Organism: NCBI:txid1249483

Nearest PDB structures (foldseek):
  1ys2-assembly1_X  TM=5.017E-01  e=5.587E-06  Burkholderia cepacia
  1qge-assembly1_D  TM=4.436E-01  e=4.643E-05  Burkholderia glumae
  2qjw-assembly2_D  TM=5.122E-01  e=2.840E-01  Xanthomonas campestris pv. campestris
  6y9k-assembly2_DDD  TM=4.873E-01  e=2.840E-01  metagenome
  6rud-assembly1_D  TM=3.341E-01  e=4.674E-01  Wolinella succinogenes

Mean predicted aligned error: 10.33 Å

Radius of gyration: 24.67 Å; Cα contacts (8 Å, |Δi|>4): 656; chains: 1; bounding box: 60×40×77 Å

Sequence (294 aa):
MAGLFFCLTIIQFDTIDLFVEFVHKERKSGKGKNMRSTITTVLAFLLAGSLSAQTYTVFIHGKSDKNHNGVGTSDVNSYWGTSANTVSGSKIFIGYDGTTDPRTYGTARAQTNISTGLTNYCKGANSCKVVCHSAGCYAIEFWLANLGSTASAKGFNLTKVTALAAASGGSELASAQNGATFGFGGNAMDKSLIVSTARGAFNHNNTAGIQIHHVPGYKGAFGPSAILPGEDDYAVAYHSACGYNRAGGLDKCQSSIVSGSTTYTQYTGHVRAPSLTATGLYKNHSEIKNEGTR

Secondary structure (DSSP, 8-state):
--SHHHHHHHHHHHHHHHHHHHHHHHHTT--HHHHHHHHHHHHHHHHS------EEEEEE----SSEEEEEESS-GGGSSGGGGGGS-SEEEEEEEETTS-TT--STT-HHHHHHHHHHHHSBTT-EEEEEEETHHHHHHHHHHHTSSS-TTTTTB-EEEEEEET--TT-BHHHHHHHHTSS-S---HHHHHTBHHHHHHSS-TT--TT--EEEE-B----TTGGGTS-BSB-SS-BHHHHTTBSS---BS---SEEEETTEEEEBPTTEEE-TTS-TT-BS--TTGGGGGTT-

pLDDT: mean 85.67, std 19.12, range [29.5, 98.88]

Solvent-accessible surface area (backbone atoms only — not comparable to full-atom values): 14987 Å² total; per-residue (Å²): 141,78,72,71,68,57,58,61,55,51,60,58,49,61,54,47,54,56,48,54,52,52,54,57,58,54,68,76,66,73,61,71,80,59,51,61,57,53,52,52,53,52,52,53,56,66,70,71,62,80,79,73,63,46,66,34,41,38,38,28,53,32,70,36,99,55,70,22,53,44,64,41,76,62,61,45,86,48,77,56,56,72,26,59,66,63,41,83,77,51,57,34,25,32,25,21,36,22,52,43,39,39,85,35,70,56,89,53,20,36,46,39,28,49,54,52,42,46,61,75,55,15,31,83,71,20,27,25,37,37,30,22,29,29,43,17,27,30,27,52,49,48,50,30,41,66,60,86,48,39,42,60,85,75,49,31,36,67,69,36,34,27,22,26,40,16,27,38,36,9,15,53,62,34,40,34,25,65,71,75,80,69,49,84,63,70,50,49,26,39,58,45,26,14,35,70,46,25,51,69,68,53,58,70,58,38,38,23,88,35,42,37,26,22,44,34,30,46,35,48,40,95,67,52,42,79,65,32,39,56,35,18,12,45,61,37,21,35,22,13,12,38,38,31,74,49,85,55,63,30,76,61,45,59,71,60,49,76,57,90,96,44,77,40,35,31,28,53,52,38,38,59,31,86,91,50,60,48,67,48,38,90,24,27,64,76,63,40,57,50,55,60,68,96